Protein AF-A0A6I1JDZ9-F1 (afdb_monomer_lite)

pLDDT: mean 74.77, std 21.97, range [22.52, 98.0]

Radius of gyration: 24.99 Å; chains: 1; bounding box: 55×87×58 Å

Secondary structure (DSSP, 8-state):
---EEEEE--GGGHHHHHHHHHHH-TTS---HHHHHHHHHH-GGGEEEEEETTEEEEEEEEEEE-TTPPPPTT----S--TT--EEEEEEEEE-GGGTTSSHHHHHHHHHHHHHHHTT---EEE----SS-TTS--S-B----SS-----PPP--------------S-PPPP---HHHHHHHHHHHHTS-TTT-HHHHHHHT-HHHHHHHHHHHHHHHHHHHHTT-HHHHHHHHHHHHHHHHHHHHHTT--HHHHHHHHHHHHHHHHHHHHHT----------

Structure (mmCIF, N/CA/C/O backbone):
data_AF-A0A6I1JDZ9-F1
#
_entry.id   AF-A0A6I1JDZ9-F1
#
loop_
_atom_site.group_PDB
_atom_site.id
_atom_site.type_symbol
_atom_site.label_atom_id
_atom_site.label_alt_id
_atom_site.label_comp_id
_atom_site.label_asym_id
_atom_site.label_entity_id
_atom_site.label_seq_id
_atom_site.pdbx_PDB_ins_code
_atom_site.Cartn_x
_atom_site.Cartn_y
_atom_site.Cartn_z
_atom_site.occupancy
_atom_site.B_iso_or_equiv
_atom_site.auth_seq_id
_atom_site.auth_comp_id
_atom_site.auth_asym_id
_atom_site.auth_atom_id
_atom_site.pdbx_PDB_model_num
ATOM 1 N N . MET A 1 1 ? 19.596 -19.592 -14.874 1.00 51.72 1 MET A N 1
ATOM 2 C CA . MET A 1 1 ? 18.757 -18.744 -14.003 1.00 51.72 1 MET A CA 1
ATOM 3 C C . MET A 1 1 ? 18.587 -17.420 -14.720 1.00 51.72 1 MET A C 1
ATOM 5 O O . MET A 1 1 ? 19.592 -16.767 -14.971 1.00 51.72 1 MET A O 1
ATOM 9 N N . THR A 1 2 ? 17.376 -17.081 -15.154 1.00 60.53 2 THR A N 1
ATOM 10 C CA . THR A 1 2 ? 17.091 -15.774 -15.760 1.00 60.53 2 THR A CA 1
ATOM 11 C C . THR A 1 2 ? 17.192 -14.709 -14.671 1.00 60.53 2 THR A C 1
ATOM 13 O O . THR A 1 2 ? 16.424 -14.706 -13.712 1.00 60.53 2 THR A O 1
ATOM 16 N N . SER A 1 3 ? 18.214 -13.859 -14.767 1.00 78.56 3 SER A N 1
ATOM 17 C CA . SER A 1 3 ? 18.428 -12.757 -13.828 1.00 78.56 3 SER A CA 1
ATOM 18 C C . SER A 1 3 ? 17.416 -11.643 -14.095 1.00 78.56 3 SER A C 1
ATOM 20 O O . SER A 1 3 ? 17.082 -11.382 -15.252 1.00 78.56 3 SER A O 1
ATOM 22 N N . SER A 1 4 ? 16.934 -10.999 -13.031 1.00 86.69 4 SER A N 1
ATOM 23 C CA . SER A 1 4 ? 16.071 -9.818 -13.129 1.00 86.69 4 SER A CA 1
ATOM 24 C C . SER A 1 4 ? 16.852 -8.593 -12.675 1.00 86.69 4 SER A C 1
ATOM 26 O O . SER A 1 4 ? 17.440 -8.618 -11.595 1.00 86.69 4 SER A O 1
ATOM 28 N N . ALA A 1 5 ? 16.872 -7.530 -13.477 1.00 92.81 5 ALA A N 1
ATOM 29 C CA . ALA A 1 5 ? 17.651 -6.335 -13.164 1.00 92.81 5 ALA A CA 1
ATOM 30 C C . ALA A 1 5 ? 16.921 -5.047 -13.550 1.00 92.81 5 ALA A C 1
ATOM 32 O O . ALA A 1 5 ? 16.304 -4.948 -14.611 1.00 92.81 5 ALA A O 1
ATOM 33 N N . TRP A 1 6 ? 17.032 -4.038 -12.686 1.00 95.88 6 TRP A N 1
ATOM 34 C CA . TRP A 1 6 ? 16.463 -2.714 -12.913 1.00 95.88 6 TRP A CA 1
ATOM 35 C C . TRP A 1 6 ? 17.436 -1.804 -13.656 1.00 95.88 6 TRP A C 1
ATOM 37 O O . TRP A 1 6 ? 18.531 -1.511 -13.169 1.00 95.88 6 TRP A O 1
ATOM 47 N N . ARG A 1 7 ? 16.995 -1.234 -14.775 1.00 96.44 7 ARG A N 1
ATOM 48 C CA . ARG A 1 7 ? 17.748 -0.209 -15.517 1.00 96.44 7 ARG A CA 1
ATOM 49 C C . ARG A 1 7 ? 16.917 1.048 -15.736 1.00 96.44 7 ARG A C 1
ATOM 51 O O . ARG A 1 7 ? 15.699 1.022 -15.581 1.00 96.44 7 ARG A O 1
ATOM 58 N N . ALA A 1 8 ? 17.585 2.139 -16.099 1.00 96.88 8 ALA A N 1
ATOM 59 C CA . ALA A 1 8 ? 16.908 3.369 -16.489 1.00 96.88 8 ALA A CA 1
ATOM 60 C C . ALA A 1 8 ? 15.926 3.102 -17.643 1.00 96.88 8 ALA A C 1
ATOM 62 O O . ALA A 1 8 ? 16.229 2.333 -18.567 1.00 96.88 8 ALA A O 1
ATOM 63 N N . MET A 1 9 ? 14.749 3.719 -17.553 1.00 97.38 9 MET A N 1
ATOM 64 C CA . MET A 1 9 ? 13.739 3.685 -18.606 1.00 97.38 9 MET A CA 1
ATOM 65 C C . MET A 1 9 ? 14.166 4.598 -19.760 1.00 97.38 9 MET A C 1
ATOM 67 O O . MET A 1 9 ? 14.602 5.727 -19.543 1.00 97.38 9 MET A O 1
ATOM 71 N N . THR A 1 10 ? 14.011 4.125 -20.992 1.00 96.12 10 THR A N 1
ATOM 72 C CA . THR A 1 10 ? 14.300 4.886 -22.214 1.00 96.12 10 THR A CA 1
ATOM 73 C C . THR A 1 10 ? 13.023 5.143 -23.012 1.00 96.12 10 THR A C 1
ATOM 75 O O . THR A 1 10 ? 11.978 4.547 -22.754 1.00 96.12 10 THR A O 1
ATOM 78 N N . ALA A 1 11 ? 13.093 6.014 -24.022 1.00 94.00 11 ALA A N 1
ATOM 79 C CA . ALA A 1 11 ? 11.963 6.251 -24.922 1.00 94.00 11 ALA A CA 1
ATOM 80 C C . ALA A 1 11 ? 11.526 4.996 -25.695 1.00 94.00 11 ALA A C 1
ATOM 82 O O . ALA A 1 11 ? 10.338 4.828 -25.954 1.00 94.00 11 ALA A O 1
ATOM 83 N N . ALA A 1 12 ? 12.460 4.090 -26.000 1.00 94.94 12 ALA A N 1
ATOM 84 C CA . ALA A 1 12 ? 12.157 2.834 -26.682 1.00 94.94 12 ALA A CA 1
ATOM 85 C C . ALA A 1 12 ? 11.332 1.863 -25.815 1.00 94.94 12 ALA A C 1
ATOM 87 O O . ALA A 1 12 ? 10.654 0.988 -26.348 1.00 94.94 12 ALA A O 1
ATOM 88 N N . ASP A 1 13 ? 11.358 2.030 -24.489 1.00 95.81 13 ASP A N 1
ATOM 89 C CA . ASP A 1 13 ? 10.654 1.147 -23.559 1.00 95.81 13 ASP A CA 1
ATOM 90 C C . ASP A 1 13 ? 9.171 1.503 -23.400 1.00 95.81 13 ASP A C 1
ATOM 92 O O . ASP A 1 13 ? 8.397 0.662 -22.948 1.00 95.81 13 ASP A O 1
ATOM 96 N N . LEU A 1 14 ? 8.753 2.720 -23.777 1.00 94.06 14 LEU A N 1
ATOM 97 C CA . LEU A 1 14 ? 7.411 3.240 -23.486 1.00 94.06 14 LEU A CA 1
ATOM 98 C C . LEU A 1 14 ? 6.294 2.330 -23.999 1.00 94.06 14 LEU A C 1
ATOM 100 O O . LEU A 1 14 ? 5.391 1.983 -23.250 1.00 94.06 14 LEU A O 1
ATOM 104 N N . ALA A 1 15 ? 6.405 1.849 -25.239 1.00 93.00 15 ALA A N 1
ATOM 105 C CA . ALA A 1 15 ? 5.400 0.954 -25.804 1.00 93.00 15 ALA A CA 1
ATOM 106 C C . ALA A 1 15 ? 5.271 -0.357 -25.004 1.00 93.00 15 ALA A C 1
ATOM 108 O O . ALA A 1 15 ? 4.196 -0.951 -24.946 1.00 93.00 15 ALA A O 1
ATOM 109 N N . ALA A 1 16 ? 6.363 -0.845 -24.409 1.00 93.81 16 ALA A N 1
ATOM 110 C CA . ALA A 1 16 ? 6.344 -2.027 -23.552 1.00 93.81 16 ALA A CA 1
ATOM 111 C C . ALA A 1 16 ? 5.808 -1.712 -22.148 1.00 93.81 16 ALA A C 1
ATOM 113 O O . ALA A 1 16 ? 5.045 -2.513 -21.611 1.00 93.81 16 ALA A O 1
ATOM 114 N N . VAL A 1 17 ? 6.140 -0.543 -21.594 1.00 94.75 17 VAL A N 1
ATOM 115 C CA . VAL A 1 17 ? 5.584 -0.029 -20.332 1.00 94.75 17 VAL A CA 1
ATOM 116 C C . VAL A 1 17 ? 4.061 0.043 -20.411 1.00 94.75 17 VAL A C 1
ATOM 118 O O . VAL A 1 17 ? 3.398 -0.583 -19.589 1.00 94.75 17 VAL A O 1
ATOM 121 N N . SER A 1 18 ? 3.503 0.662 -21.453 1.00 92.56 18 SER A N 1
ATOM 122 C CA . SER A 1 18 ? 2.049 0.768 -21.634 1.00 92.56 18 SER A CA 1
ATOM 123 C C . SER A 1 18 ? 1.369 -0.598 -21.760 1.00 92.56 18 SER A C 1
ATOM 125 O O . SER A 1 18 ? 0.282 -0.812 -21.226 1.00 92.56 18 SER A O 1
ATOM 127 N N . ARG A 1 19 ? 2.024 -1.578 -22.402 1.00 92.50 19 ARG A N 1
ATOM 128 C CA . ARG A 1 19 ? 1.513 -2.961 -22.448 1.00 92.50 19 ARG A CA 1
ATOM 129 C C . ARG A 1 19 ? 1.500 -3.620 -21.070 1.00 92.50 19 ARG A C 1
ATOM 131 O O . ARG A 1 19 ? 0.534 -4.303 -20.743 1.00 92.50 19 ARG A O 1
ATOM 138 N N . ILE A 1 20 ? 2.548 -3.432 -20.267 1.00 91.06 20 ILE A N 1
ATOM 139 C CA . ILE A 1 20 ? 2.595 -3.946 -18.890 1.00 91.06 20 ILE A CA 1
ATOM 140 C C . ILE A 1 20 ? 1.519 -3.258 -18.042 1.00 91.06 20 ILE A C 1
ATOM 142 O O . ILE A 1 20 ? 0.790 -3.946 -17.327 1.00 91.06 20 ILE A O 1
ATOM 146 N N . ALA A 1 21 ? 1.370 -1.937 -18.172 1.00 86.69 21 ALA A N 1
ATOM 147 C CA . ALA A 1 21 ? 0.362 -1.142 -17.477 1.00 86.69 21 ALA A CA 1
ATOM 148 C C . ALA A 1 21 ? -1.050 -1.660 -17.773 1.00 86.69 21 ALA A C 1
ATOM 150 O O . ALA A 1 21 ? -1.806 -1.948 -16.853 1.00 86.69 21 ALA A O 1
ATOM 151 N N . ALA A 1 22 ? -1.377 -1.905 -19.045 1.00 85.75 22 ALA A N 1
ATOM 152 C CA . ALA A 1 22 ? -2.679 -2.438 -19.447 1.00 85.75 22 ALA A CA 1
ATOM 153 C C . ALA A 1 22 ? -2.981 -3.832 -18.858 1.00 85.75 22 ALA A C 1
ATOM 155 O O . ALA A 1 22 ? -4.141 -4.167 -18.615 1.00 85.75 22 ALA A O 1
ATOM 156 N N . VAL A 1 23 ? -1.952 -4.651 -18.613 1.00 82.69 23 VAL A N 1
ATOM 157 C CA . VAL A 1 23 ? -2.103 -5.974 -17.985 1.00 82.69 23 VAL A CA 1
ATOM 158 C C . VAL A 1 23 ? -2.274 -5.860 -16.469 1.00 82.69 23 VAL A C 1
ATOM 160 O O . VAL A 1 23 ? -3.110 -6.555 -15.887 1.00 82.69 23 VAL A O 1
ATOM 163 N N . VAL A 1 24 ? -1.470 -5.020 -15.815 1.00 76.50 24 VAL A N 1
ATOM 164 C CA . VAL A 1 24 ? -1.413 -4.933 -14.346 1.00 76.50 24 VAL A CA 1
ATOM 165 C C . VAL A 1 24 ? -2.496 -3.998 -13.789 1.00 76.50 24 VAL A C 1
ATOM 167 O O . VAL A 1 24 ? -3.130 -4.323 -12.780 1.00 76.50 24 VAL A O 1
ATOM 170 N N . HIS A 1 25 ? -2.774 -2.896 -14.483 1.00 75.06 25 HIS A N 1
ATOM 171 C CA . HIS A 1 25 ? -3.684 -1.811 -14.103 1.00 75.06 25 HIS A CA 1
ATOM 172 C C . HIS A 1 25 ? -4.789 -1.566 -15.157 1.00 75.06 25 HIS A C 1
ATOM 174 O O . HIS A 1 25 ? -4.958 -0.443 -15.625 1.00 75.06 25 HIS A O 1
ATOM 180 N N . PRO A 1 26 ? -5.604 -2.578 -15.522 1.00 74.00 26 PRO A N 1
ATOM 181 C CA . PRO A 1 26 ? -6.608 -2.434 -16.585 1.00 74.00 26 PRO A CA 1
ATOM 182 C C . PRO A 1 26 ? -7.694 -1.385 -16.287 1.00 74.00 26 PRO A C 1
ATOM 184 O O . PRO A 1 26 ? -8.297 -0.851 -17.211 1.00 74.00 26 PRO A O 1
ATOM 187 N N . ASP A 1 27 ? -7.939 -1.086 -15.008 1.00 70.12 27 ASP A N 1
ATOM 188 C CA . ASP A 1 27 ? -8.958 -0.127 -14.561 1.00 70.12 27 ASP A CA 1
ATOM 189 C C . ASP A 1 27 ? -8.413 1.318 -14.436 1.00 70.12 27 ASP A C 1
ATOM 191 O O . ASP A 1 27 ? -9.173 2.244 -14.152 1.00 70.12 27 ASP A O 1
ATOM 195 N N . PHE A 1 28 ? -7.105 1.524 -14.645 1.00 75.00 28 PHE A N 1
ATOM 196 C CA . PHE A 1 28 ? -6.418 2.814 -14.490 1.00 75.00 28 PHE A CA 1
ATOM 197 C C . PHE A 1 28 ? -5.512 3.093 -15.701 1.00 75.00 28 PHE A C 1
ATOM 199 O O . PHE A 1 28 ? -4.289 3.061 -15.573 1.00 75.00 28 PHE A O 1
ATOM 206 N N . PRO A 1 29 ? -6.089 3.314 -16.895 1.00 76.56 29 PRO A N 1
ATOM 207 C CA . PRO A 1 29 ? -5.300 3.532 -18.099 1.00 76.56 29 PRO A CA 1
ATOM 208 C C . PRO A 1 29 ? -4.558 4.871 -18.040 1.00 76.56 29 PRO A C 1
ATOM 210 O O . PRO A 1 29 ? -5.136 5.888 -17.656 1.00 76.56 29 PRO A O 1
ATOM 213 N N . GLU A 1 30 ? -3.305 4.866 -18.486 1.00 82.00 30 GLU A N 1
ATOM 214 C CA . GLU A 1 30 ? -2.516 6.065 -18.760 1.00 82.00 30 GLU A CA 1
ATOM 215 C C . GLU A 1 30 ? -2.017 6.038 -20.203 1.00 82.00 30 GLU A C 1
ATOM 217 O O . GLU A 1 30 ? -1.651 4.983 -20.728 1.00 82.00 30 GLU A O 1
ATOM 222 N N . ASP A 1 31 ? -2.013 7.203 -20.841 1.00 86.81 31 ASP A N 1
ATOM 223 C CA . ASP A 1 31 ? -1.573 7.367 -22.218 1.00 86.81 31 ASP A CA 1
ATOM 224 C C . ASP A 1 31 ? -0.040 7.340 -22.309 1.00 86.81 31 ASP A C 1
ATOM 226 O O . ASP A 1 31 ? 0.675 7.794 -21.415 1.00 86.81 31 ASP A O 1
ATOM 230 N N . ASP A 1 32 ? 0.496 6.905 -23.450 1.00 89.00 32 ASP A N 1
ATOM 231 C CA . ASP A 1 32 ? 1.946 6.881 -23.700 1.00 89.00 32 ASP A CA 1
ATOM 232 C C . ASP A 1 32 ? 2.614 8.250 -23.460 1.00 89.00 32 ASP A C 1
ATOM 234 O O . ASP A 1 32 ? 3.760 8.327 -23.010 1.00 89.00 32 ASP A O 1
ATOM 238 N N . ALA A 1 33 ? 1.884 9.340 -23.728 1.00 91.06 33 ALA A N 1
ATOM 239 C CA . ALA A 1 33 ? 2.335 10.710 -23.498 1.00 91.06 33 ALA A CA 1
ATOM 240 C C . ALA A 1 33 ? 2.568 11.017 -22.009 1.00 91.06 33 ALA A C 1
ATOM 242 O O . ALA A 1 33 ? 3.494 11.755 -21.674 1.00 91.06 33 ALA A O 1
ATOM 243 N N . VAL A 1 34 ? 1.771 10.420 -21.119 1.00 92.00 34 VAL A N 1
ATOM 244 C CA . VAL A 1 34 ? 1.928 10.540 -19.668 1.00 92.00 34 VAL A CA 1
ATOM 245 C C . VAL A 1 34 ? 3.235 9.877 -19.243 1.00 92.00 34 VAL A C 1
ATOM 247 O O . VAL A 1 34 ? 4.101 10.546 -18.679 1.00 92.00 34 VAL A O 1
ATOM 250 N N . PHE A 1 35 ? 3.454 8.611 -19.608 1.00 92.75 35 PHE A N 1
ATOM 251 C CA . PHE A 1 35 ? 4.710 7.915 -19.306 1.00 92.75 35 PHE A CA 1
ATOM 252 C C . PHE A 1 35 ? 5.941 8.637 -19.879 1.00 92.75 35 PHE A C 1
ATOM 254 O O . PHE A 1 35 ? 6.979 8.727 -19.214 1.00 92.75 35 PHE A O 1
ATOM 261 N N . ALA A 1 36 ? 5.828 9.183 -21.094 1.00 94.56 36 ALA A N 1
ATOM 262 C CA . ALA A 1 36 ? 6.889 9.961 -21.726 1.00 94.56 36 ALA A CA 1
ATOM 263 C C . ALA A 1 36 ? 7.250 11.214 -20.917 1.00 94.56 36 ALA A C 1
ATOM 265 O O . ALA A 1 36 ? 8.426 11.424 -20.613 1.00 94.56 36 ALA A O 1
ATOM 266 N N . GLU A 1 37 ? 6.246 11.999 -20.524 1.00 95.88 37 GLU A N 1
ATOM 267 C CA . GLU A 1 37 ? 6.445 13.227 -19.759 1.00 95.88 37 GLU A CA 1
ATOM 268 C C . GLU A 1 37 ? 7.034 12.936 -18.373 1.00 95.88 37 GLU A C 1
ATOM 270 O O . GLU A 1 37 ? 7.974 13.607 -17.954 1.00 95.88 37 GLU A O 1
ATOM 275 N N . ARG A 1 38 ? 6.558 11.905 -17.660 1.00 94.62 38 ARG A N 1
ATOM 276 C CA . ARG A 1 38 ? 7.107 11.582 -16.328 1.00 94.62 38 ARG A CA 1
ATOM 277 C C . ARG A 1 38 ? 8.576 11.190 -16.401 1.00 94.62 38 ARG A C 1
ATOM 279 O O . ARG A 1 38 ? 9.357 11.601 -15.543 1.00 94.62 38 ARG A O 1
ATOM 286 N N . ARG A 1 39 ? 8.964 10.446 -17.441 1.00 96.12 39 ARG A N 1
ATOM 287 C CA . ARG A 1 39 ? 10.371 10.124 -17.701 1.00 96.12 39 ARG A CA 1
ATOM 288 C C . ARG A 1 39 ? 11.192 11.385 -17.959 1.00 96.12 39 ARG A C 1
ATOM 290 O O . ARG A 1 39 ? 12.330 11.447 -17.514 1.00 96.12 39 ARG A O 1
ATOM 297 N N . GLU A 1 40 ? 10.652 12.366 -18.674 1.00 96.12 40 GLU A N 1
ATOM 298 C CA . GLU A 1 40 ? 11.347 13.632 -18.949 1.00 96.12 40 GLU A CA 1
ATOM 299 C C . GLU A 1 40 ? 11.469 14.512 -17.703 1.00 96.12 40 GLU A C 1
ATOM 301 O O . GLU A 1 40 ? 12.544 15.049 -17.439 1.00 96.12 40 GLU A O 1
ATOM 306 N N . LEU A 1 41 ? 10.407 14.599 -16.899 1.00 95.38 41 LEU A N 1
ATOM 307 C CA . LEU A 1 41 ? 10.382 15.367 -15.655 1.00 95.38 41 LEU A CA 1
ATOM 308 C C . LEU A 1 41 ? 11.261 14.747 -14.561 1.00 95.38 41 LEU A C 1
ATOM 310 O O . LEU A 1 41 ? 11.890 15.473 -13.791 1.00 95.38 41 LEU A O 1
ATOM 314 N N . CYS A 1 42 ? 11.320 13.415 -14.468 1.00 95.19 42 CYS A N 1
ATOM 315 C CA . CYS A 1 42 ? 12.132 12.722 -13.470 1.00 95.19 42 CYS A CA 1
ATOM 316 C C . CYS A 1 42 ? 12.798 11.446 -14.028 1.00 95.19 42 CYS A C 1
ATOM 318 O O . CYS A 1 42 ? 12.402 10.328 -13.679 1.00 95.19 42 CYS A O 1
ATOM 320 N N . PRO A 1 43 ? 13.870 11.572 -14.840 1.00 94.31 43 PRO A N 1
ATOM 321 C CA . PRO A 1 43 ? 14.536 10.418 -15.454 1.00 94.31 43 PRO A CA 1
ATOM 322 C C . PRO A 1 43 ? 15.062 9.407 -14.430 1.00 94.31 43 PRO A C 1
ATOM 324 O O . PRO A 1 43 ? 14.947 8.199 -14.617 1.00 94.31 43 PRO A O 1
ATOM 327 N N . ASN A 1 44 ? 15.593 9.899 -13.307 1.00 92.00 44 ASN A N 1
ATOM 328 C CA . ASN A 1 44 ? 16.137 9.057 -12.239 1.00 92.00 44 ASN A CA 1
ATOM 329 C C . ASN A 1 44 ? 15.050 8.329 -11.431 1.00 92.00 44 ASN A C 1
ATOM 331 O O . ASN A 1 44 ? 15.357 7.351 -10.754 1.00 92.00 44 ASN A O 1
ATOM 335 N N . GLY A 1 45 ? 13.794 8.780 -11.511 1.00 93.31 45 GLY A N 1
ATOM 336 C CA . GLY A 1 45 ? 12.641 8.131 -10.889 1.00 93.31 45 GLY A CA 1
ATOM 337 C C . GLY A 1 45 ? 11.948 7.097 -11.782 1.00 93.31 45 GLY A C 1
ATOM 338 O O . GLY A 1 45 ? 11.044 6.409 -11.312 1.00 93.31 45 GLY A O 1
ATOM 339 N N . CYS A 1 46 ? 12.361 6.956 -13.048 1.00 97.25 46 CYS A N 1
ATOM 340 C CA . CYS A 1 46 ? 11.703 6.086 -14.025 1.00 97.25 46 CYS A CA 1
ATOM 341 C C . CYS A 1 46 ? 12.609 4.925 -14.453 1.00 97.25 46 CYS A C 1
ATOM 343 O O . CYS A 1 46 ? 13.676 5.119 -15.048 1.00 97.25 46 CYS A O 1
ATOM 345 N N . ARG A 1 47 ? 12.189 3.687 -14.173 1.00 98.00 47 ARG A N 1
ATOM 346 C CA . ARG A 1 47 ? 12.994 2.481 -14.443 1.00 98.00 47 ARG A CA 1
ATOM 347 C C . ARG A 1 47 ? 12.154 1.339 -14.984 1.00 98.00 47 ARG A C 1
ATOM 349 O O . ARG A 1 47 ? 10.955 1.267 -14.740 1.00 98.00 47 ARG A O 1
ATOM 356 N N . VAL A 1 48 ? 12.810 0.421 -15.684 1.00 97.81 48 VAL A N 1
ATOM 357 C CA . VAL A 1 48 ? 12.208 -0.826 -16.171 1.00 97.81 48 VAL A CA 1
ATOM 358 C C . VAL A 1 48 ? 12.952 -2.033 -15.617 1.00 97.81 48 VAL A C 1
ATOM 360 O O . VAL A 1 48 ? 14.174 -1.998 -15.430 1.00 97.81 48 VAL A O 1
ATOM 363 N N . LEU A 1 49 ? 12.199 -3.092 -15.343 1.00 97.06 49 LEU A N 1
ATOM 364 C CA . LEU A 1 49 ? 12.707 -4.380 -14.905 1.00 97.06 49 LEU A CA 1
ATOM 365 C C . LEU A 1 49 ? 12.884 -5.272 -16.127 1.00 97.06 49 LEU A C 1
ATOM 367 O O . LEU A 1 49 ? 11.906 -5.644 -16.773 1.00 97.06 49 LEU A O 1
ATOM 371 N N . VAL A 1 50 ? 14.125 -5.638 -16.416 1.00 95.50 50 VAL A N 1
ATOM 372 C CA . VAL A 1 50 ? 14.457 -6.623 -17.448 1.00 95.50 50 VAL A CA 1
ATOM 373 C C . VAL A 1 50 ? 14.449 -8.009 -16.812 1.00 95.50 50 VAL A C 1
ATOM 375 O O . VAL A 1 50 ? 15.028 -8.183 -15.738 1.00 95.50 50 VAL A O 1
ATOM 378 N N . HIS A 1 51 ? 13.812 -8.982 -17.461 1.00 89.56 51 HIS A N 1
ATOM 379 C CA . HIS A 1 51 ? 13.831 -10.395 -17.086 1.00 89.56 51 HIS A CA 1
ATOM 380 C C . HIS A 1 51 ? 14.093 -11.246 -18.333 1.00 89.56 51 HIS A C 1
ATOM 382 O O . HIS A 1 51 ? 13.216 -11.405 -19.181 1.00 89.56 51 HIS A O 1
ATOM 388 N N . GLY A 1 52 ? 15.300 -11.805 -18.447 1.00 87.06 52 GLY A N 1
ATOM 389 C CA . GLY A 1 52 ? 15.736 -12.407 -19.711 1.00 87.06 52 GLY A CA 1
ATOM 390 C C . GLY A 1 52 ? 15.872 -11.336 -20.798 1.00 87.06 52 GLY A C 1
ATOM 391 O O . GLY A 1 52 ? 16.534 -10.328 -20.560 1.00 87.06 52 GLY A O 1
ATOM 392 N N . ASP A 1 53 ? 15.228 -11.547 -21.946 1.00 84.75 53 ASP A N 1
ATOM 393 C CA . ASP A 1 53 ? 15.239 -10.606 -23.078 1.00 84.75 53 ASP A CA 1
ATOM 394 C C . ASP A 1 53 ? 14.038 -9.637 -23.078 1.00 84.75 53 ASP A C 1
ATOM 396 O O . ASP A 1 53 ? 13.999 -8.695 -23.869 1.00 84.75 53 ASP A O 1
ATOM 400 N N . ASP A 1 54 ? 13.080 -9.831 -22.164 1.00 90.81 54 ASP A N 1
ATOM 401 C CA . ASP A 1 54 ? 11.832 -9.069 -22.093 1.00 90.81 54 ASP A CA 1
ATOM 402 C C . ASP A 1 54 ? 11.771 -8.140 -20.871 1.00 90.81 54 ASP A C 1
ATOM 404 O O . ASP A 1 54 ? 12.515 -8.270 -19.893 1.00 90.81 54 ASP A O 1
ATOM 408 N N . LEU A 1 55 ? 10.828 -7.193 -20.905 1.00 95.19 55 LEU A N 1
ATOM 409 C CA . LEU A 1 55 ? 10.478 -6.391 -19.736 1.00 95.19 55 LEU A CA 1
ATOM 410 C C . LEU A 1 55 ? 9.434 -7.113 -18.882 1.00 95.19 55 LEU A C 1
ATOM 412 O O . LEU A 1 55 ? 8.382 -7.525 -19.366 1.00 95.19 55 LEU A O 1
ATOM 416 N N . ALA A 1 56 ? 9.711 -7.204 -17.585 1.00 93.56 56 ALA A N 1
ATOM 417 C CA . ALA A 1 56 ? 8.836 -7.820 -16.594 1.00 93.56 56 ALA A CA 1
ATOM 418 C C . ALA A 1 56 ? 8.201 -6.816 -15.629 1.00 93.56 56 ALA A C 1
ATOM 420 O O . ALA A 1 56 ? 7.452 -7.211 -14.738 1.00 93.56 56 ALA A O 1
ATOM 421 N N . GLY A 1 57 ? 8.490 -5.527 -15.773 1.00 94.12 57 GLY A N 1
ATOM 422 C CA . GLY A 1 57 ? 7.917 -4.498 -14.920 1.00 94.12 57 GLY A CA 1
ATOM 423 C C . GLY A 1 57 ? 8.494 -3.118 -15.174 1.00 94.12 57 GLY A C 1
ATOM 424 O O . GLY A 1 57 ? 9.451 -2.958 -15.935 1.00 94.12 57 GLY A O 1
ATOM 425 N N . TYR A 1 58 ? 7.920 -2.123 -14.516 1.00 96.25 58 TYR A N 1
ATOM 426 C CA . TYR A 1 58 ? 8.401 -0.751 -14.542 1.00 96.25 58 TYR A CA 1
ATOM 427 C C . TYR A 1 58 ? 8.042 -0.025 -13.250 1.00 96.25 58 TYR A C 1
ATOM 429 O O . TYR A 1 58 ? 7.194 -0.470 -12.477 1.00 96.25 58 TYR A O 1
ATOM 437 N N . VAL A 1 59 ? 8.696 1.111 -13.040 1.00 95.12 59 VAL A N 1
ATOM 438 C CA . VAL A 1 59 ? 8.316 2.093 -12.034 1.00 95.12 59 VAL A CA 1
ATOM 439 C C . VAL A 1 59 ? 8.403 3.490 -12.629 1.00 95.12 59 VAL A C 1
ATOM 441 O O . VAL A 1 59 ? 9.318 3.789 -13.404 1.00 95.12 59 VAL A O 1
ATOM 444 N N . VAL A 1 60 ? 7.454 4.332 -12.248 1.00 94.94 60 VAL A N 1
ATOM 445 C CA . VAL A 1 60 ? 7.413 5.762 -12.533 1.00 94.94 60 VAL A CA 1
ATOM 446 C C . VAL A 1 60 ? 7.294 6.473 -11.198 1.00 94.94 60 VAL A C 1
ATOM 448 O O . VAL A 1 60 ? 6.361 6.241 -10.433 1.00 94.94 60 VAL A O 1
ATOM 451 N N . SER A 1 61 ? 8.268 7.315 -10.882 1.00 94.06 61 SER A N 1
ATOM 452 C CA . SER A 1 61 ? 8.286 8.103 -9.652 1.00 94.06 61 SER A CA 1
ATOM 453 C C . SER A 1 61 ? 8.765 9.516 -9.939 1.00 94.06 61 SER A C 1
ATOM 455 O O . SER A 1 61 ? 9.577 9.732 -10.838 1.00 94.06 61 SER A O 1
ATOM 457 N N . HIS A 1 62 ? 8.268 10.475 -9.169 1.00 94.69 62 HIS A N 1
ATOM 458 C CA . HIS A 1 62 ? 8.645 11.877 -9.289 1.00 94.69 62 HIS A CA 1
ATOM 459 C C . HIS A 1 62 ? 8.396 12.636 -7.975 1.00 94.69 62 HIS A C 1
ATOM 461 O O . HIS A 1 62 ? 7.576 12.214 -7.160 1.00 94.69 62 HIS A O 1
ATOM 467 N N . PRO A 1 63 ? 9.063 13.777 -7.747 1.00 94.75 63 PRO A N 1
ATOM 468 C CA . PRO A 1 63 ? 8.703 14.705 -6.680 1.00 94.75 63 PRO A CA 1
ATOM 469 C C . PRO A 1 63 ? 7.231 15.129 -6.738 1.00 94.75 63 PRO A C 1
ATOM 471 O O . PRO A 1 63 ? 6.695 15.402 -7.815 1.00 94.75 63 PRO A O 1
ATOM 474 N N . TRP A 1 64 ? 6.575 15.194 -5.582 1.00 92.75 64 TRP A N 1
ATOM 475 C CA . TRP A 1 64 ? 5.199 15.664 -5.444 1.00 92.75 64 TRP A CA 1
ATOM 476 C C . TRP A 1 64 ? 4.922 16.226 -4.041 1.00 92.75 64 TRP A C 1
ATOM 478 O O . TRP A 1 64 ? 5.790 16.229 -3.167 1.00 92.75 64 TRP A O 1
ATOM 488 N N . MET A 1 65 ? 3.699 16.714 -3.830 1.00 85.62 65 MET A N 1
ATOM 489 C CA . MET A 1 65 ? 3.224 17.217 -2.539 1.00 85.62 65 MET A CA 1
ATOM 490 C C . MET A 1 65 ? 2.551 16.098 -1.735 1.00 85.62 65 MET A C 1
ATOM 492 O O . MET A 1 65 ? 1.653 15.413 -2.238 1.00 85.62 65 MET A O 1
ATOM 496 N N . ALA A 1 66 ? 2.949 15.929 -0.475 1.00 75.06 66 ALA A N 1
ATOM 497 C CA . ALA A 1 66 ? 2.358 14.965 0.443 1.00 75.06 66 ALA A CA 1
ATOM 498 C C . ALA A 1 66 ? 0.837 15.140 0.556 1.00 75.06 66 ALA A C 1
ATOM 500 O O . ALA A 1 66 ? 0.324 16.245 0.711 1.00 75.06 66 ALA A O 1
ATOM 501 N N . GLY A 1 67 ? 0.099 14.028 0.538 1.00 66.56 67 GLY A N 1
ATOM 502 C CA . GLY A 1 67 ? -1.358 14.055 0.695 1.00 66.56 67 GLY A CA 1
ATOM 503 C C . GLY A 1 67 ? -2.129 14.554 -0.534 1.00 66.56 67 GLY A C 1
ATOM 504 O O . GLY A 1 67 ? -3.360 14.530 -0.520 1.00 66.56 67 GLY A O 1
ATOM 505 N N . CYS A 1 68 ? -1.443 14.938 -1.612 1.00 71.56 68 CYS A N 1
ATOM 506 C CA . CYS A 1 68 ? -2.051 15.239 -2.901 1.00 71.56 68 CYS A CA 1
ATOM 507 C C . CYS A 1 68 ? -1.820 14.070 -3.865 1.00 71.56 68 CYS A C 1
ATOM 509 O O . CYS A 1 68 ? -0.704 13.583 -3.999 1.00 71.56 68 CYS A O 1
ATOM 511 N N . CYS A 1 69 ? -2.865 13.634 -4.568 1.00 69.56 69 CYS A N 1
ATOM 512 C CA . CYS A 1 69 ? -2.713 12.674 -5.660 1.00 69.56 69 CYS A CA 1
ATOM 513 C C . CYS A 1 69 ? -2.518 13.447 -6.970 1.00 69.56 69 CYS A C 1
ATOM 515 O O . CYS A 1 69 ? -3.317 14.356 -7.229 1.00 69.56 69 CYS A O 1
ATOM 517 N N . PRO A 1 70 ? -1.511 13.115 -7.796 1.00 75.31 70 PRO A N 1
ATOM 518 C CA . PRO A 1 70 ? -1.480 13.579 -9.175 1.00 75.31 70 PRO A CA 1
ATOM 519 C C . PRO A 1 70 ? -2.780 13.185 -9.901 1.00 75.31 70 PRO A C 1
ATOM 521 O O . PRO A 1 70 ? -3.366 12.141 -9.588 1.00 75.31 70 PRO A O 1
ATOM 524 N N . PRO A 1 71 ? -3.270 14.006 -10.843 1.00 75.62 71 PRO A N 1
ATOM 525 C CA . PRO A 1 71 ? -4.412 13.632 -11.668 1.00 75.62 71 PRO A CA 1
ATOM 526 C C . PRO A 1 71 ? -4.080 12.393 -12.515 1.00 75.62 71 PRO A C 1
ATOM 528 O O . PRO A 1 71 ? -3.033 12.338 -13.160 1.00 75.62 71 PRO A O 1
ATOM 531 N N . LEU A 1 72 ? -4.986 11.408 -12.511 1.00 75.75 72 LEU A N 1
ATOM 532 C CA . LEU A 1 72 ? -4.862 10.203 -13.335 1.00 75.75 72 LEU A CA 1
ATOM 533 C C . LEU A 1 72 ? -4.928 10.579 -14.818 1.00 75.75 72 LEU A C 1
ATOM 535 O O . LEU A 1 72 ? -5.802 11.353 -15.213 1.00 75.75 72 LEU A O 1
ATOM 539 N N . ASN A 1 73 ? -4.032 10.001 -15.616 1.00 82.06 73 ASN A N 1
ATOM 540 C CA . ASN A 1 73 ? -3.950 10.204 -17.061 1.00 82.06 73 ASN A CA 1
ATOM 541 C C . ASN A 1 73 ? -3.974 11.681 -17.513 1.00 82.06 73 ASN A C 1
ATOM 543 O O . ASN A 1 73 ? -4.709 12.066 -18.421 1.00 82.06 73 ASN A O 1
ATOM 547 N N . ALA A 1 74 ? -3.199 12.540 -16.852 1.00 86.25 74 ALA A N 1
ATOM 548 C CA . ALA A 1 74 ? -3.087 13.949 -17.227 1.00 86.25 74 ALA A CA 1
ATOM 549 C C . ALA A 1 74 ? -1.635 14.412 -17.188 1.00 86.25 74 ALA A C 1
ATOM 551 O O . ALA A 1 74 ? -0.888 14.028 -16.296 1.00 86.25 74 ALA A O 1
ATOM 552 N N . LEU A 1 75 ? -1.225 15.250 -18.135 1.00 89.94 75 LEU A N 1
ATOM 553 C CA . LEU A 1 75 ? 0.114 15.842 -18.149 1.00 89.94 75 LEU A CA 1
ATOM 554 C C . LEU A 1 75 ? 0.321 16.766 -16.935 1.00 89.94 75 LEU A C 1
ATOM 556 O O . LEU A 1 75 ? -0.577 17.531 -16.581 1.00 89.94 75 LEU A O 1
ATOM 560 N N . LEU A 1 76 ? 1.484 16.672 -16.285 1.00 90.44 76 LEU A N 1
ATOM 561 C CA . LEU A 1 76 ? 1.851 17.514 -15.139 1.00 90.44 76 LEU A CA 1
ATOM 562 C C . LEU A 1 76 ? 2.369 18.885 -15.591 1.00 90.44 76 LEU A C 1
ATOM 564 O O . LEU A 1 76 ? 2.218 19.867 -14.866 1.00 90.44 76 LEU A O 1
ATOM 568 N N . GLY A 1 77 ? 2.993 18.958 -16.770 1.00 92.38 77 GLY A N 1
ATOM 569 C CA . GLY A 1 77 ? 3.664 20.136 -17.319 1.00 92.38 77 GLY A CA 1
ATOM 570 C C . GLY A 1 77 ? 4.991 20.460 -16.626 1.00 92.38 77 GLY A C 1
ATOM 571 O O . GLY A 1 77 ? 6.010 20.636 -17.289 1.00 92.38 77 GLY A O 1
ATOM 572 N N . ALA A 1 78 ? 4.994 20.520 -15.296 1.00 92.81 78 ALA A N 1
ATOM 573 C CA . ALA A 1 78 ? 6.180 20.726 -14.474 1.00 92.81 78 ALA A CA 1
ATOM 574 C C . ALA A 1 78 ? 6.026 20.037 -13.112 1.00 92.81 78 ALA A C 1
ATOM 576 O O . ALA A 1 78 ? 4.916 19.770 -12.647 1.00 92.81 78 ALA A O 1
ATOM 577 N N . LEU A 1 79 ? 7.153 19.767 -12.454 1.00 93.00 79 LEU A N 1
ATOM 578 C CA . LEU A 1 79 ? 7.146 19.309 -11.068 1.00 93.00 79 LEU A CA 1
ATOM 579 C C . LEU A 1 79 ? 6.916 20.502 -10.124 1.00 93.00 79 LEU A C 1
ATOM 581 O O . LEU A 1 79 ? 7.438 21.582 -10.398 1.00 93.00 79 LEU A O 1
ATOM 585 N N . PRO A 1 80 ? 6.166 20.340 -9.019 1.00 90.62 80 PRO A N 1
ATOM 586 C CA . PRO A 1 80 ? 5.939 21.429 -8.076 1.00 90.62 80 PRO A CA 1
ATOM 587 C C . PRO A 1 80 ? 7.233 21.844 -7.367 1.00 90.62 80 PRO A C 1
ATOM 589 O O . PRO A 1 80 ? 7.909 20.999 -6.783 1.00 90.62 80 PRO A O 1
ATOM 592 N N . ASP A 1 81 ? 7.513 23.147 -7.304 1.00 89.75 81 ASP A N 1
ATOM 593 C CA . ASP A 1 81 ? 8.644 23.688 -6.527 1.00 89.75 81 ASP A CA 1
ATOM 594 C C . ASP A 1 81 ? 8.505 23.416 -5.019 1.00 89.75 81 ASP A C 1
ATOM 596 O O . ASP A 1 81 ? 9.486 23.369 -4.281 1.00 89.75 81 ASP A O 1
ATOM 600 N N . THR A 1 82 ? 7.269 23.223 -4.549 1.00 90.38 82 THR A N 1
ATOM 601 C CA . THR A 1 82 ? 6.927 22.914 -3.155 1.00 90.38 82 THR A CA 1
ATOM 602 C C . THR A 1 82 ? 6.845 21.413 -2.875 1.00 90.38 82 THR A C 1
ATOM 604 O O . THR A 1 82 ? 6.236 21.013 -1.883 1.00 90.38 82 THR A O 1
ATOM 607 N N . ALA A 1 83 ? 7.375 20.564 -3.760 1.00 90.75 83 ALA A N 1
ATOM 608 C CA . ALA A 1 83 ? 7.396 19.127 -3.530 1.00 90.75 83 ALA A CA 1
ATOM 609 C C . ALA A 1 83 ? 8.174 18.797 -2.245 1.00 90.75 83 ALA A C 1
ATOM 611 O O . ALA A 1 83 ? 9.306 19.235 -2.055 1.00 90.75 83 ALA A O 1
ATOM 612 N N . ASP A 1 84 ? 7.572 17.993 -1.373 1.00 88.12 84 ASP A N 1
ATOM 613 C CA . ASP A 1 84 ? 8.143 17.563 -0.088 1.00 88.12 84 ASP A CA 1
ATOM 614 C C . ASP A 1 84 ? 8.280 16.032 0.007 1.00 88.12 84 ASP A C 1
ATOM 616 O O . ASP A 1 84 ? 8.793 15.490 0.989 1.00 88.12 84 ASP A O 1
ATOM 620 N N . THR A 1 85 ? 7.825 15.325 -1.030 1.00 83.81 85 THR A N 1
ATOM 621 C CA . THR A 1 85 ? 7.716 13.871 -1.071 1.00 83.81 85 THR A CA 1
ATOM 622 C C . THR A 1 85 ? 8.218 13.347 -2.404 1.00 83.81 85 THR A C 1
ATOM 624 O O . THR A 1 85 ? 7.822 13.839 -3.458 1.00 83.81 85 THR A O 1
ATOM 627 N N . PHE A 1 86 ? 9.031 12.294 -2.379 1.00 88.38 86 PHE A N 1
ATOM 628 C CA . PHE A 1 86 ? 9.326 11.528 -3.582 1.00 88.38 86 PHE A CA 1
ATOM 629 C C . PHE A 1 86 ? 8.200 10.509 -3.794 1.00 88.38 86 PHE A C 1
ATOM 631 O O . PHE A 1 86 ? 8.012 9.589 -3.000 1.00 88.38 86 PHE A O 1
ATOM 638 N N . TYR A 1 87 ? 7.370 10.727 -4.804 1.00 88.31 87 TYR A N 1
ATOM 639 C CA . TYR A 1 87 ? 6.120 10.003 -4.985 1.00 88.31 87 TYR A CA 1
ATOM 640 C C . TYR A 1 87 ? 6.274 8.885 -6.018 1.00 88.31 87 TYR A C 1
ATOM 642 O O . TYR A 1 87 ? 6.735 9.122 -7.133 1.00 88.31 87 TYR A O 1
ATOM 650 N N . ILE A 1 88 ? 5.882 7.667 -5.647 1.00 88.69 88 ILE A N 1
ATOM 651 C CA . ILE A 1 88 ? 5.758 6.528 -6.554 1.00 88.69 88 ILE A CA 1
ATOM 652 C C . ILE A 1 88 ? 4.394 6.653 -7.220 1.00 88.69 88 ILE A C 1
ATOM 654 O O . ILE A 1 88 ? 3.367 6.352 -6.611 1.00 88.69 88 ILE A O 1
ATOM 658 N N . HIS A 1 89 ? 4.414 7.153 -8.453 1.00 87.69 89 HIS A N 1
ATOM 659 C CA . HIS A 1 89 ? 3.220 7.360 -9.265 1.00 87.69 89 HIS A CA 1
ATOM 660 C C . HIS A 1 89 ? 2.654 6.031 -9.737 1.00 87.69 89 HIS A C 1
ATOM 662 O O . HIS A 1 89 ? 1.463 5.779 -9.583 1.00 87.69 89 HIS A O 1
ATOM 668 N N . ASP A 1 90 ? 3.527 5.161 -10.239 1.00 86.88 90 ASP A N 1
ATOM 669 C CA . ASP A 1 90 ? 3.129 3.845 -10.710 1.00 86.88 90 ASP A CA 1
ATOM 670 C C . ASP A 1 90 ? 4.255 2.819 -10.521 1.00 86.88 90 ASP A C 1
ATOM 672 O O . ASP A 1 90 ? 5.434 3.130 -10.708 1.00 86.88 90 ASP A O 1
ATOM 676 N N . LEU A 1 91 ? 3.899 1.595 -10.134 1.00 89.31 91 LEU A N 1
ATOM 677 C CA . LEU A 1 91 ? 4.813 0.467 -9.954 1.00 89.31 91 LEU A CA 1
ATOM 678 C C . LEU A 1 91 ? 4.093 -0.819 -10.355 1.00 89.31 91 LEU A C 1
ATOM 680 O O . LEU A 1 91 ? 3.284 -1.360 -9.597 1.00 89.31 91 LEU A O 1
ATOM 684 N N . ALA A 1 92 ? 4.466 -1.355 -11.512 1.00 89.12 92 ALA A N 1
ATOM 685 C CA . ALA A 1 92 ? 3.844 -2.539 -12.080 1.00 89.12 92 ALA A CA 1
ATOM 686 C C . ALA A 1 92 ? 4.872 -3.651 -12.287 1.00 89.12 92 ALA A C 1
ATOM 688 O O . ALA A 1 92 ? 5.928 -3.449 -12.888 1.00 89.12 92 ALA A O 1
ATOM 689 N N . LEU A 1 93 ? 4.537 -4.858 -11.831 1.00 87.31 93 LEU A N 1
ATOM 690 C CA . LEU A 1 93 ? 5.336 -6.065 -12.025 1.00 87.31 93 LEU A CA 1
ATOM 691 C C . LEU A 1 93 ? 4.460 -7.170 -12.619 1.00 87.31 93 LEU A C 1
ATOM 693 O O . LEU A 1 93 ? 3.412 -7.515 -12.067 1.00 87.31 93 LEU A O 1
ATOM 697 N N . LEU A 1 94 ? 4.907 -7.763 -13.724 1.00 85.50 94 LEU A N 1
ATOM 698 C CA . LEU A 1 94 ? 4.278 -8.943 -14.304 1.00 85.50 94 LEU A CA 1
ATOM 699 C C . LEU A 1 94 ? 4.449 -10.162 -13.377 1.00 85.50 94 LEU A C 1
ATOM 701 O O . LEU A 1 94 ? 5.411 -10.232 -12.606 1.00 85.50 94 LEU A O 1
ATOM 705 N N . PRO A 1 95 ? 3.570 -11.182 -13.471 1.00 82.44 95 PRO A N 1
ATOM 706 C CA . PRO A 1 95 ? 3.651 -12.379 -12.631 1.00 82.44 95 PRO A CA 1
ATOM 707 C C . PRO A 1 95 ? 5.006 -13.099 -12.665 1.00 82.44 95 PRO A C 1
ATOM 709 O O . PRO A 1 95 ? 5.400 -13.678 -11.656 1.00 82.44 95 PRO A O 1
ATOM 712 N N . VAL A 1 96 ? 5.734 -13.022 -13.784 1.00 82.69 96 VAL A N 1
ATOM 713 C CA . VAL A 1 96 ? 7.074 -13.617 -13.945 1.00 82.69 96 VAL A CA 1
ATOM 714 C C . VAL A 1 96 ? 8.122 -13.013 -12.998 1.00 82.69 96 VAL A C 1
ATOM 716 O O . VAL A 1 96 ? 9.101 -13.671 -12.665 1.00 82.69 96 VAL A O 1
ATOM 719 N N . ALA A 1 97 ? 7.903 -11.788 -12.507 1.00 77.44 97 ALA A N 1
ATOM 720 C CA . ALA A 1 97 ? 8.789 -11.122 -11.556 1.00 77.44 97 ALA A CA 1
ATOM 721 C C . ALA A 1 97 ? 8.465 -11.447 -10.082 1.00 77.44 97 ALA A C 1
ATOM 723 O O . ALA A 1 97 ? 9.158 -10.964 -9.181 1.00 77.44 97 ALA A O 1
ATOM 724 N N . ARG A 1 98 ? 7.426 -12.243 -9.787 1.00 74.50 98 ARG A N 1
ATOM 725 C CA . ARG A 1 98 ? 7.048 -12.577 -8.400 1.00 74.50 98 ARG A CA 1
ATOM 726 C C . ARG A 1 98 ? 8.120 -13.427 -7.720 1.00 74.50 98 ARG A C 1
ATOM 728 O O . ARG A 1 98 ? 8.711 -14.302 -8.338 1.00 74.50 98 ARG A O 1
ATOM 735 N N . GLY A 1 99 ? 8.368 -13.162 -6.436 1.00 71.88 99 GLY A N 1
ATOM 736 C CA . GLY A 1 99 ? 9.375 -13.890 -5.652 1.00 71.88 99 GLY A CA 1
ATOM 737 C C . GLY A 1 99 ? 10.830 -13.617 -6.057 1.00 71.88 99 GLY A C 1
ATOM 738 O O . GLY A 1 99 ? 11.732 -14.226 -5.498 1.00 71.88 99 GLY A O 1
ATOM 739 N N . SER A 1 100 ? 11.080 -12.697 -6.995 1.00 79.38 100 SER A N 1
ATOM 740 C CA . SER A 1 100 ? 12.438 -12.351 -7.449 1.00 79.38 100 SER A CA 1
ATOM 741 C C . SER A 1 100 ? 13.161 -11.337 -6.553 1.00 79.38 100 SER A C 1
ATOM 743 O O . SER A 1 100 ? 14.330 -11.043 -6.781 1.00 79.38 100 SER A O 1
ATOM 745 N N . GLY A 1 101 ? 12.459 -10.737 -5.586 1.00 80.50 101 GLY A N 1
ATOM 746 C CA . GLY A 1 101 ? 12.955 -9.596 -4.807 1.00 80.50 101 GLY A CA 1
ATOM 747 C C . GLY A 1 101 ? 12.924 -8.254 -5.557 1.00 80.50 101 GLY A C 1
ATOM 748 O O . GLY A 1 101 ? 13.288 -7.231 -4.981 1.00 80.50 101 GLY A O 1
ATOM 749 N N . ALA A 1 102 ? 12.447 -8.212 -6.810 1.00 84.12 102 ALA A N 1
ATOM 750 C CA . ALA A 1 102 ? 12.476 -7.003 -7.638 1.00 84.12 102 ALA A CA 1
ATOM 751 C C . ALA A 1 102 ? 11.737 -5.801 -7.024 1.00 84.12 102 ALA A C 1
ATOM 753 O O . ALA A 1 102 ? 12.203 -4.674 -7.178 1.00 84.12 102 ALA A O 1
ATOM 754 N N . ALA A 1 103 ? 10.623 -6.032 -6.319 1.00 77.69 103 ALA A N 1
ATOM 755 C CA . ALA A 1 103 ? 9.863 -4.976 -5.645 1.00 77.69 103 ALA A CA 1
ATOM 756 C C . ALA A 1 103 ? 10.669 -4.312 -4.514 1.00 77.69 103 ALA A C 1
ATOM 758 O O . ALA A 1 103 ? 10.741 -3.090 -4.440 1.00 77.69 103 ALA A O 1
ATOM 759 N N . SER A 1 104 ? 11.324 -5.112 -3.670 1.00 77.94 104 SER A N 1
ATOM 760 C CA . SER A 1 104 ? 12.173 -4.595 -2.590 1.00 77.94 104 SER A CA 1
ATOM 761 C C . SER A 1 104 ? 13.366 -3.821 -3.164 1.00 77.94 104 SER A C 1
ATOM 763 O O . SER A 1 104 ? 13.596 -2.664 -2.812 1.00 77.94 104 SER A O 1
ATOM 765 N N . ALA A 1 105 ? 14.026 -4.389 -4.180 1.00 82.94 105 ALA A N 1
ATOM 766 C CA . ALA A 1 105 ? 15.168 -3.761 -4.839 1.00 82.94 105 ALA A CA 1
ATOM 767 C C . ALA A 1 105 ? 14.845 -2.385 -5.451 1.00 82.94 105 ALA A C 1
ATOM 769 O O . ALA A 1 105 ? 15.661 -1.465 -5.360 1.00 82.94 105 ALA A O 1
ATOM 770 N N . ILE A 1 106 ? 13.670 -2.216 -6.072 1.00 89.94 106 ILE A N 1
ATOM 771 C CA . ILE A 1 106 ? 13.300 -0.917 -6.648 1.00 89.94 106 ILE A CA 1
ATOM 772 C C . ILE A 1 106 ? 12.914 0.100 -5.584 1.00 89.94 106 ILE A C 1
ATOM 774 O O . ILE A 1 106 ? 13.278 1.265 -5.710 1.00 89.94 106 ILE A O 1
ATOM 778 N N . VAL A 1 107 ? 12.249 -0.323 -4.508 1.00 84.38 107 VAL A N 1
ATOM 779 C CA . VAL A 1 107 ? 11.925 0.571 -3.389 1.00 84.38 107 VAL A CA 1
ATOM 780 C C . VAL A 1 107 ? 13.202 1.093 -2.729 1.00 84.38 107 VAL A C 1
ATOM 782 O O . VAL A 1 107 ? 13.299 2.290 -2.458 1.00 84.38 107 VAL A O 1
ATOM 785 N N . ASP A 1 108 ? 14.210 0.245 -2.532 1.00 83.12 108 ASP A N 1
ATOM 786 C CA . ASP A 1 108 ? 15.501 0.676 -1.986 1.00 83.12 108 ASP A CA 1
ATOM 787 C C . ASP A 1 108 ? 16.253 1.618 -2.929 1.00 83.12 108 ASP A C 1
ATOM 789 O O . ASP A 1 108 ? 16.841 2.606 -2.478 1.00 83.12 108 ASP A O 1
ATOM 793 N N . HIS A 1 109 ? 16.171 1.382 -4.240 1.00 88.88 109 HIS A N 1
ATOM 794 C CA . HIS A 1 109 ? 16.692 2.329 -5.219 1.00 88.88 109 HIS A CA 1
ATOM 795 C C . HIS A 1 109 ? 16.002 3.695 -5.108 1.00 88.88 109 HIS A C 1
ATOM 797 O O . HIS A 1 109 ? 16.683 4.711 -5.006 1.00 88.88 109 HIS A O 1
ATOM 803 N N . LEU A 1 110 ? 14.668 3.732 -5.051 1.00 87.69 110 LEU A N 1
ATOM 804 C CA . LEU A 1 110 ? 13.909 4.982 -4.942 1.00 87.69 110 LEU A CA 1
ATOM 805 C C . LEU A 1 110 ? 14.162 5.704 -3.615 1.00 87.69 110 LEU A C 1
ATOM 807 O O . LEU A 1 110 ? 14.179 6.930 -3.591 1.00 87.69 110 LEU A O 1
ATOM 811 N N . ARG A 1 111 ? 14.421 4.977 -2.519 1.00 85.19 111 ARG A N 1
ATOM 812 C CA . ARG A 1 111 ? 14.880 5.569 -1.249 1.00 85.19 111 ARG A CA 1
ATOM 813 C C . ARG A 1 111 ? 16.215 6.283 -1.406 1.00 85.19 111 ARG A C 1
ATOM 815 O O . ARG A 1 111 ? 16.375 7.378 -0.869 1.00 85.19 111 ARG A O 1
ATOM 822 N N . ALA A 1 112 ? 17.164 5.663 -2.104 1.00 87.69 112 ALA A N 1
ATOM 823 C CA . ALA A 1 112 ? 18.454 6.281 -2.385 1.00 87.69 112 ALA A CA 1
ATOM 824 C C . ALA A 1 112 ? 18.276 7.516 -3.280 1.00 87.69 112 ALA A C 1
ATOM 826 O O . ALA A 1 112 ? 18.727 8.593 -2.910 1.00 87.69 112 ALA A O 1
ATOM 827 N N . THR A 1 113 ? 17.512 7.399 -4.372 1.00 90.50 113 THR A N 1
ATOM 828 C CA . THR A 1 113 ? 17.202 8.522 -5.272 1.00 90.50 113 THR A CA 1
ATOM 829 C C . T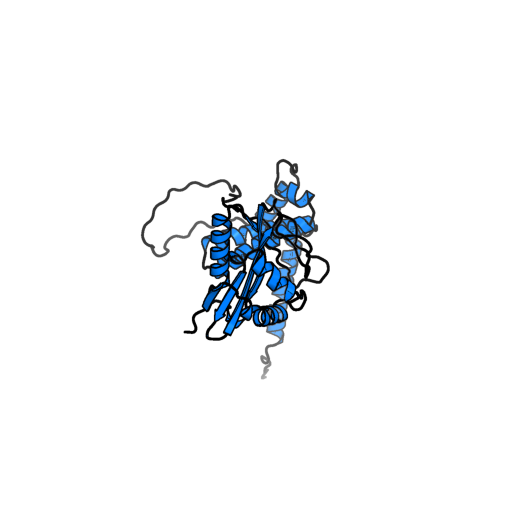HR A 1 113 ? 16.528 9.683 -4.544 1.00 90.50 113 THR A C 1
ATOM 831 O O . THR A 1 113 ? 16.921 10.832 -4.728 1.00 90.50 113 THR A O 1
ATOM 834 N N . ALA A 1 114 ? 15.541 9.397 -3.691 1.00 89.44 114 ALA A N 1
ATOM 835 C CA . ALA A 1 114 ? 14.857 10.402 -2.886 1.00 89.44 114 ALA A CA 1
ATOM 836 C C . ALA A 1 114 ? 15.842 11.131 -1.965 1.00 89.44 114 ALA A C 1
ATOM 838 O O . ALA A 1 114 ? 15.853 12.359 -1.931 1.00 89.44 114 ALA A O 1
ATOM 839 N N . ARG A 1 115 ? 16.713 10.383 -1.275 1.00 90.75 115 ARG A N 1
ATOM 840 C CA . ARG A 1 115 ? 17.732 10.944 -0.381 1.00 90.75 115 ARG A CA 1
ATOM 841 C C . ARG A 1 115 ? 18.731 11.824 -1.130 1.00 90.75 115 ARG A C 1
ATOM 843 O O . ARG A 1 115 ? 19.018 12.921 -0.661 1.00 90.75 115 ARG A O 1
ATOM 850 N N . ASP A 1 116 ? 19.225 11.363 -2.275 1.00 92.12 116 ASP A N 1
ATOM 851 C CA . ASP A 1 116 ? 20.181 12.106 -3.103 1.00 92.12 116 ASP A CA 1
ATOM 852 C C . ASP A 1 116 ? 19.564 13.401 -3.655 1.00 92.12 116 ASP A C 1
ATOM 854 O O . ASP A 1 116 ? 20.257 14.402 -3.822 1.00 92.12 116 ASP A O 1
ATOM 858 N N . ALA A 1 117 ? 18.247 13.404 -3.877 1.00 88.50 117 ALA A N 1
ATOM 859 C CA . ALA A 1 117 ? 17.476 14.578 -4.275 1.00 88.50 117 ALA A CA 1
ATOM 860 C C . ALA A 1 117 ? 16.981 15.438 -3.089 1.00 88.50 117 ALA A C 1
ATOM 862 O O . ALA A 1 117 ? 16.265 16.412 -3.305 1.00 88.50 117 ALA A O 1
ATOM 863 N N . GLY A 1 118 ? 17.358 15.109 -1.846 1.00 90.88 118 GLY A N 1
ATOM 864 C CA . GLY A 1 118 ? 17.025 15.891 -0.648 1.00 90.88 118 GLY A CA 1
ATOM 865 C C . GLY A 1 118 ? 15.645 15.615 -0.040 1.00 90.88 118 GLY A C 1
ATOM 866 O O . GLY A 1 118 ? 15.233 16.315 0.882 1.00 90.88 118 GLY A O 1
ATOM 867 N N . PHE A 1 119 ? 14.929 14.592 -0.505 1.00 87.44 119 PHE A N 1
ATOM 868 C CA . PHE A 1 119 ? 13.646 14.186 0.062 1.00 87.44 119 PHE A CA 1
ATOM 869 C C . PHE A 1 119 ? 13.836 13.229 1.239 1.00 87.44 119 PHE A C 1
ATOM 871 O O . PHE A 1 119 ? 14.594 12.259 1.185 1.00 87.44 119 PHE A O 1
ATOM 878 N N . HIS A 1 120 ? 13.068 13.460 2.302 1.00 82.88 120 HIS A N 1
ATOM 879 C CA . HIS A 1 120 ? 13.054 12.606 3.494 1.00 82.88 120 HIS A CA 1
ATOM 880 C C . HIS A 1 120 ? 11.852 11.657 3.540 1.00 82.88 120 HIS A C 1
ATOM 882 O O . HIS A 1 120 ? 11.716 10.875 4.480 1.00 82.88 120 HIS A O 1
ATOM 888 N N . ARG A 1 121 ? 10.981 11.718 2.528 1.00 78.00 121 ARG A N 1
ATOM 889 C CA . ARG A 1 121 ? 9.727 10.971 2.464 1.00 78.00 121 ARG A CA 1
ATOM 890 C C . ARG A 1 121 ? 9.549 10.314 1.102 1.00 78.00 121 ARG A C 1
ATOM 892 O O . ARG A 1 121 ? 9.751 10.955 0.073 1.00 78.00 121 ARG A O 1
ATOM 899 N N . LEU A 1 122 ? 9.096 9.061 1.124 1.00 81.56 122 LEU A N 1
ATOM 900 C CA . LEU A 1 122 ? 8.471 8.394 -0.016 1.00 81.56 122 LEU A CA 1
ATOM 901 C C . LEU A 1 122 ? 6.957 8.347 0.192 1.00 81.56 122 LEU A C 1
ATOM 903 O O . LEU A 1 122 ? 6.500 8.098 1.310 1.00 81.56 122 LEU A O 1
ATOM 907 N N . GLY A 1 123 ? 6.190 8.563 -0.870 1.00 77.62 123 GLY A N 1
ATOM 908 C CA . GLY A 1 123 ? 4.730 8.443 -0.857 1.00 77.62 123 GLY A CA 1
ATOM 909 C C . GLY A 1 123 ? 4.238 7.603 -2.026 1.00 77.62 123 GLY A C 1
ATOM 910 O O . GLY A 1 123 ? 4.902 7.549 -3.053 1.00 77.62 123 GLY A O 1
ATOM 911 N N . LEU A 1 124 ? 3.090 6.947 -1.880 1.00 84.75 124 LEU A N 1
ATOM 912 C CA . LEU A 1 124 ? 2.419 6.250 -2.980 1.00 84.75 124 LEU A CA 1
ATOM 913 C C . LEU A 1 124 ? 0.906 6.231 -2.745 1.00 84.75 124 LEU A C 1
ATOM 915 O O . LEU A 1 124 ? 0.434 6.455 -1.634 1.00 84.75 124 LEU A O 1
ATOM 919 N N . VAL A 1 125 ? 0.110 5.954 -3.772 1.00 71.19 125 VAL A N 1
ATOM 920 C CA . VAL A 1 125 ? -1.299 5.578 -3.578 1.00 71.19 125 VAL A CA 1
ATOM 921 C C . VAL A 1 125 ? -1.464 4.149 -4.072 1.00 71.19 125 VAL A C 1
ATOM 923 O O . VAL A 1 125 ? -1.270 3.875 -5.248 1.00 71.19 125 VAL A O 1
ATOM 926 N N . ALA A 1 126 ? -1.843 3.234 -3.180 1.00 61.78 126 ALA A N 1
ATOM 927 C CA . ALA A 1 126 ? -2.221 1.883 -3.568 1.00 61.78 126 ALA A CA 1
ATOM 928 C C . ALA A 1 126 ? -3.733 1.830 -3.821 1.00 61.78 126 ALA A C 1
ATOM 930 O O . ALA A 1 126 ? -4.537 2.078 -2.919 1.00 61.78 126 ALA A O 1
ATOM 931 N N . VAL A 1 127 ? -4.124 1.487 -5.045 1.00 51.78 127 VAL A N 1
ATOM 932 C CA . VAL A 1 127 ? -5.520 1.226 -5.411 1.00 51.78 127 VAL A CA 1
ATOM 933 C C . VAL A 1 127 ? -5.794 -0.277 -5.318 1.00 51.78 127 VAL A C 1
ATOM 935 O O . VAL A 1 127 ? -5.197 -1.083 -6.025 1.00 51.78 127 VAL A O 1
ATOM 938 N N . SER A 1 128 ? -6.679 -0.681 -4.403 1.00 39.75 128 SER A N 1
ATOM 939 C CA . SER A 1 128 ? -7.120 -2.077 -4.271 1.00 39.75 128 SER A CA 1
ATOM 940 C C . SER A 1 128 ? -8.393 -2.314 -5.087 1.00 39.75 128 SER A C 1
ATOM 942 O O . SER A 1 128 ? -9.272 -1.453 -5.117 1.00 39.75 128 SER A O 1
ATOM 944 N N . ARG A 1 129 ? -8.543 -3.506 -5.689 1.00 32.41 129 ARG A N 1
ATOM 945 C CA . ARG A 1 129 ? -9.745 -3.969 -6.427 1.00 32.41 129 ARG A CA 1
ATOM 946 C C . ARG A 1 129 ? -10.995 -4.160 -5.539 1.00 32.41 129 ARG A C 1
ATOM 948 O O . ARG A 1 129 ? -11.896 -4.921 -5.881 1.00 32.41 129 ARG A O 1
ATOM 955 N N . LEU A 1 130 ? -11.087 -3.482 -4.400 1.00 28.95 130 LEU A N 1
ATOM 956 C CA . LEU A 1 130 ? -12.317 -3.382 -3.622 1.00 28.95 130 LEU A CA 1
ATOM 957 C C . LEU A 1 130 ? -13.122 -2.186 -4.144 1.00 28.95 130 LEU A C 1
ATOM 959 O O . LEU A 1 130 ? -13.010 -1.083 -3.628 1.00 28.95 130 LEU A O 1
ATOM 963 N N . SER A 1 131 ? -13.918 -2.437 -5.191 1.00 26.45 131 SER A N 1
ATOM 964 C CA . SER A 1 131 ? -15.044 -1.620 -5.689 1.00 26.45 131 SER A CA 1
ATOM 965 C C . SER A 1 131 ? -14.828 -0.095 -5.801 1.00 26.45 131 SER A C 1
ATOM 967 O O . SER A 1 131 ? -14.831 0.619 -4.803 1.00 26.45 131 SER A O 1
ATOM 969 N N . HIS A 1 132 ? -14.765 0.364 -7.057 1.00 31.05 132 HIS A N 1
ATOM 970 C CA . HIS A 1 132 ? -14.839 1.694 -7.705 1.00 31.05 132 HIS A CA 1
ATOM 971 C C . HIS A 1 132 ? -15.324 2.984 -6.976 1.00 31.05 132 HIS A C 1
ATOM 973 O O . HIS A 1 132 ? -15.364 4.030 -7.616 1.00 31.05 132 HIS A O 1
ATOM 979 N N . ALA A 1 133 ? -15.654 2.998 -5.681 1.00 30.88 133 ALA A N 1
ATOM 980 C CA . ALA A 1 133 ? -16.198 4.175 -4.991 1.00 30.88 133 ALA A CA 1
ATOM 981 C C . ALA A 1 133 ? -15.540 4.540 -3.643 1.00 30.88 133 ALA A C 1
ATOM 983 O O . ALA A 1 133 ? -15.933 5.544 -3.054 1.00 30.88 133 ALA A O 1
ATOM 984 N N . ALA A 1 134 ? -14.549 3.790 -3.136 1.00 29.95 134 ALA A N 1
ATOM 985 C CA . ALA A 1 134 ? -14.071 3.981 -1.753 1.00 29.95 134 ALA A CA 1
ATOM 986 C C . ALA A 1 134 ? -12.572 4.282 -1.560 1.00 29.95 134 ALA A C 1
ATOM 988 O O . ALA A 1 134 ? -12.162 4.531 -0.428 1.00 29.95 134 ALA A O 1
ATOM 989 N N . VAL A 1 135 ? -11.743 4.323 -2.608 1.00 34.41 135 VAL A N 1
ATOM 990 C CA . VAL A 1 135 ? -10.294 4.563 -2.451 1.00 34.41 135 VAL A CA 1
ATOM 991 C C . VAL A 1 135 ? -9.865 5.799 -3.241 1.00 34.41 135 VAL A C 1
ATOM 993 O O . VAL A 1 135 ? -9.269 5.721 -4.306 1.00 34.41 135 VAL A O 1
ATOM 996 N N . ARG A 1 136 ? -10.203 6.977 -2.706 1.00 32.44 136 ARG A N 1
ATOM 997 C CA . ARG A 1 136 ? -9.613 8.276 -3.084 1.00 32.44 136 ARG A CA 1
ATOM 998 C C . ARG A 1 136 ? -8.889 8.884 -1.882 1.00 32.44 136 ARG A C 1
ATOM 1000 O O . ARG A 1 136 ? -9.206 9.989 -1.449 1.00 32.44 136 ARG A O 1
ATOM 1007 N N . GLN A 1 137 ? -7.980 8.130 -1.271 1.00 35.81 137 GLN A N 1
ATOM 1008 C CA . GLN A 1 137 ? -7.184 8.616 -0.143 1.00 35.81 137 GLN A CA 1
ATOM 1009 C C . GLN A 1 137 ? -5.725 8.160 -0.313 1.00 35.81 137 GLN A C 1
ATOM 1011 O O . GLN A 1 137 ? -5.494 6.973 -0.544 1.00 35.81 137 GLN A O 1
ATOM 1016 N N . PRO A 1 138 ? -4.752 9.079 -0.221 1.00 34.50 138 PRO A N 1
ATOM 1017 C CA . PRO A 1 138 ? -3.335 8.767 -0.334 1.00 34.50 138 PRO A CA 1
ATOM 1018 C C . PRO A 1 138 ? -2.828 7.929 0.836 1.00 34.50 138 PRO A C 1
ATOM 1020 O O . PRO A 1 138 ? -3.122 8.215 1.997 1.00 34.50 138 PRO A O 1
ATOM 1023 N N . PHE A 1 139 ? -2.035 6.906 0.516 1.00 37.28 139 PHE A N 1
ATOM 1024 C CA . PHE A 1 139 ? -1.277 6.134 1.492 1.00 37.28 139 PHE A CA 1
ATOM 1025 C C . PHE A 1 139 ? 0.054 6.852 1.759 1.00 37.28 139 PHE A C 1
ATOM 1027 O O . PHE A 1 139 ? 1.007 6.784 0.993 1.00 37.28 139 PHE A O 1
ATOM 1034 N N . CYS A 1 140 ? 0.136 7.569 2.870 1.00 36.16 140 CYS A N 1
ATOM 1035 C CA . CYS A 1 140 ? 1.397 7.951 3.512 1.00 36.16 140 CYS A CA 1
ATOM 1036 C C . CYS A 1 140 ? 1.177 7.651 5.005 1.00 36.16 140 CYS A C 1
ATOM 1038 O O . CYS A 1 140 ? 0.065 7.853 5.492 1.00 36.16 140 CYS A O 1
ATOM 1040 N N . HIS A 1 141 ? 2.126 7.139 5.785 1.00 38.69 141 HIS A N 1
ATOM 1041 C CA . HIS A 1 141 ? 3.398 7.771 6.133 1.00 38.69 141 HIS A CA 1
ATOM 1042 C C . HIS A 1 141 ? 4.457 6.699 6.451 1.00 38.69 141 HIS A C 1
ATOM 1044 O O . HIS A 1 141 ? 4.157 5.735 7.144 1.00 38.69 141 HIS A O 1
ATOM 1050 N N . ARG A 1 142 ? 5.713 6.931 6.056 1.00 31.77 142 ARG A N 1
ATOM 1051 C CA . ARG A 1 142 ? 6.881 6.381 6.756 1.00 31.77 142 ARG A CA 1
ATOM 1052 C C . ARG A 1 142 ? 7.808 7.555 7.054 1.00 31.77 142 ARG A C 1
ATOM 1054 O O . ARG A 1 142 ? 8.333 8.165 6.125 1.00 31.77 142 ARG A O 1
ATOM 1061 N N . ASP A 1 143 ? 7.959 7.896 8.329 1.00 28.53 143 ASP A N 1
ATOM 1062 C CA . ASP A 1 143 ? 9.074 8.724 8.780 1.00 28.53 143 ASP A CA 1
ATOM 1063 C C . ASP A 1 143 ? 10.350 7.873 8.726 1.00 28.53 143 ASP A C 1
ATOM 1065 O O . ASP A 1 143 ? 10.339 6.684 9.060 1.00 28.53 143 ASP A O 1
ATOM 1069 N N . ILE A 1 144 ? 11.477 8.468 8.329 1.00 33.06 144 ILE A N 1
ATOM 1070 C CA . ILE A 1 144 ? 12.806 7.883 8.554 1.00 33.06 144 ILE A CA 1
ATOM 1071 C C . ILE A 1 144 ? 13.161 8.108 10.035 1.00 33.06 144 ILE A C 1
ATOM 1073 O O . ILE A 1 144 ? 14.023 8.912 10.368 1.00 33.06 144 ILE A O 1
ATOM 1077 N N . ALA A 1 145 ? 12.423 7.448 10.928 1.00 24.53 145 ALA A N 1
ATOM 1078 C CA . ALA A 1 145 ? 12.707 7.213 12.346 1.00 24.53 145 ALA A CA 1
ATOM 1079 C C . ALA A 1 145 ? 11.576 6.334 12.917 1.00 24.53 145 ALA A C 1
ATOM 1081 O O . ALA A 1 145 ? 10.432 6.462 12.481 1.00 24.53 145 ALA A O 1
ATOM 1082 N N . PRO A 1 146 ? 11.849 5.435 13.877 1.00 24.19 146 PRO A N 1
ATOM 1083 C CA . PRO A 1 146 ? 10.839 4.506 14.356 1.00 24.19 146 PRO A CA 1
ATOM 1084 C C . PRO A 1 146 ? 9.797 5.265 15.182 1.00 24.19 146 PRO A C 1
ATOM 1086 O O . PRO A 1 146 ? 10.123 5.831 16.229 1.00 24.19 146 PRO A O 1
ATOM 1089 N N . ILE A 1 147 ? 8.532 5.231 14.759 1.00 24.41 147 ILE A N 1
ATOM 1090 C CA . ILE A 1 147 ? 7.422 5.491 15.675 1.00 24.41 147 ILE A CA 1
ATOM 1091 C C . ILE A 1 147 ? 7.313 4.255 16.563 1.00 24.41 147 ILE A C 1
ATOM 1093 O O . ILE A 1 147 ? 6.663 3.262 16.262 1.00 24.41 147 ILE A O 1
ATOM 1097 N N . ILE A 1 148 ? 8.045 4.325 17.668 1.00 23.77 148 ILE A N 1
ATOM 1098 C CA . ILE A 1 148 ? 7.899 3.454 18.822 1.00 23.77 148 ILE A CA 1
ATOM 1099 C C . ILE A 1 148 ? 6.504 3.717 19.390 1.00 23.77 148 ILE A C 1
ATOM 1101 O O . ILE A 1 148 ? 6.280 4.723 20.067 1.00 23.77 148 ILE A O 1
ATOM 1105 N N . CYS A 1 149 ? 5.563 2.809 19.144 1.00 22.52 149 CYS A N 1
ATOM 1106 C CA . CYS A 1 149 ? 4.377 2.719 19.980 1.00 22.52 149 CYS A CA 1
ATOM 1107 C C . CYS A 1 149 ? 4.830 2.162 21.340 1.00 22.52 149 CYS A C 1
ATOM 1109 O O . CYS A 1 149 ? 5.273 1.019 21.464 1.00 22.52 149 CYS A O 1
ATOM 1111 N N . ILE A 1 150 ? 4.814 3.023 22.359 1.00 23.67 150 ILE A N 1
ATOM 1112 C CA . ILE A 1 150 ? 5.225 2.714 23.729 1.00 23.67 150 ILE A CA 1
ATOM 1113 C C . ILE A 1 150 ? 4.225 1.714 24.332 1.00 23.67 150 ILE A C 1
ATOM 1115 O O . ILE A 1 150 ? 3.210 2.085 24.920 1.00 23.67 150 ILE A O 1
ATOM 1119 N N . MET A 1 151 ? 4.535 0.426 24.216 1.00 23.89 151 MET A N 1
ATOM 1120 C CA . MET A 1 151 ? 4.264 -0.547 25.274 1.00 23.89 151 MET A CA 1
ATOM 1121 C C . MET A 1 151 ? 5.335 -0.355 26.364 1.00 23.89 151 MET A C 1
ATOM 1123 O O . MET A 1 151 ? 6.504 -0.133 26.028 1.00 23.89 151 MET A O 1
ATOM 1127 N N . PRO A 1 152 ? 4.992 -0.393 27.666 1.00 23.73 152 PRO A N 1
ATOM 1128 C CA . PRO A 1 152 ? 5.986 -0.260 28.725 1.00 23.73 152 PRO A CA 1
ATOM 1129 C C . PRO A 1 152 ? 7.040 -1.366 28.580 1.00 23.73 152 PRO A C 1
ATOM 1131 O O . PRO A 1 152 ? 6.719 -2.553 28.578 1.00 23.73 152 PRO A O 1
ATOM 1134 N N . ARG A 1 153 ? 8.309 -0.958 28.438 1.00 24.58 153 ARG A N 1
ATOM 1135 C CA . ARG A 1 153 ? 9.469 -1.855 28.447 1.00 24.58 153 ARG A CA 1
ATOM 1136 C C . ARG A 1 153 ? 9.467 -2.666 29.743 1.00 24.58 153 ARG A C 1
ATOM 1138 O O . ARG A 1 153 ? 9.654 -2.099 30.817 1.00 24.58 153 ARG A O 1
ATOM 1145 N N . LEU A 1 154 ? 9.367 -3.986 29.634 1.00 25.48 154 LEU A N 1
ATOM 1146 C CA . LEU A 1 154 ? 9.946 -4.882 30.628 1.00 25.48 154 LEU A CA 1
ATOM 1147 C C . LEU A 1 154 ? 11.417 -5.075 30.248 1.00 25.48 154 LEU A C 1
ATOM 1149 O O . LEU A 1 154 ? 11.749 -5.727 29.261 1.00 25.48 154 LEU A O 1
ATOM 1153 N N . SER A 1 155 ? 12.290 -4.401 30.988 1.00 27.62 155 SER A N 1
ATOM 1154 C CA . SER A 1 155 ? 13.742 -4.475 30.854 1.00 27.62 155 SER A CA 1
ATOM 1155 C C . SER A 1 155 ? 14.264 -5.880 31.179 1.00 27.62 155 SER A C 1
ATOM 1157 O O . SER A 1 155 ? 13.939 -6.433 32.225 1.00 27.62 155 SER A O 1
ATOM 1159 N N . GLY A 1 156 ? 15.146 -6.410 30.330 1.00 28.31 156 GLY A N 1
ATOM 1160 C CA . GLY A 1 156 ? 16.014 -7.560 30.607 1.00 28.31 156 GLY A CA 1
ATOM 1161 C C . GLY A 1 156 ? 17.272 -7.473 29.728 1.00 28.31 156 GLY A C 1
ATOM 1162 O O . GLY A 1 156 ? 17.160 -7.005 28.593 1.00 28.31 156 GLY A O 1
ATOM 1163 N N . PRO A 1 157 ? 18.474 -7.810 30.234 1.00 31.25 157 PRO A N 1
ATOM 1164 C CA . PRO A 1 157 ? 19.729 -7.449 29.582 1.00 31.25 157 PRO A CA 1
ATOM 1165 C C . PRO A 1 157 ? 20.046 -8.335 28.372 1.00 31.25 157 PRO A C 1
ATOM 1167 O O . PRO A 1 157 ? 19.665 -9.501 28.300 1.00 31.25 157 PRO A O 1
ATOM 1170 N N . ALA A 1 158 ? 20.782 -7.747 27.429 1.00 34.25 158 ALA A N 1
ATOM 1171 C CA . ALA A 1 158 ? 21.318 -8.397 26.244 1.00 34.25 158 ALA A CA 1
ATOM 1172 C C . ALA A 1 158 ? 22.403 -9.428 26.602 1.00 34.25 158 ALA A C 1
ATOM 1174 O O . ALA A 1 158 ? 23.300 -9.146 27.394 1.00 34.25 158 ALA A O 1
ATOM 1175 N N . GLY A 1 159 ? 22.356 -10.590 25.951 1.00 31.09 159 GLY A N 1
ATOM 1176 C CA . GLY A 1 159 ? 23.422 -11.586 25.970 1.00 31.09 159 GLY A CA 1
ATOM 1177 C C . GLY A 1 159 ? 23.349 -12.459 24.721 1.00 31.09 159 GLY A C 1
ATOM 1178 O O . GLY A 1 159 ? 22.412 -13.235 24.563 1.00 31.09 159 GLY A O 1
ATOM 1179 N N . GLY A 1 160 ? 24.321 -12.299 23.821 1.00 37.75 160 GLY A N 1
ATOM 1180 C CA . GLY A 1 160 ? 24.550 -13.205 22.699 1.00 37.75 160 GLY A CA 1
ATOM 1181 C C . GLY A 1 160 ? 25.320 -14.447 23.153 1.00 37.75 160 GLY A C 1
ATOM 1182 O O . GLY A 1 160 ? 26.330 -14.336 23.843 1.00 37.75 160 GLY A O 1
ATOM 1183 N N . GLY A 1 161 ? 24.839 -15.620 22.747 1.00 31.31 161 GLY A N 1
ATOM 1184 C CA . GLY A 1 161 ? 25.463 -16.927 22.951 1.00 31.31 161 GLY A CA 1
ATOM 1185 C C . GLY A 1 161 ? 24.691 -18.009 22.177 1.00 31.31 161 GLY A C 1
ATOM 1186 O O . GLY A 1 161 ? 23.505 -17.813 21.902 1.00 31.31 161 GLY A O 1
ATOM 1187 N N . PRO A 1 162 ? 25.344 -19.108 21.754 1.00 40.03 162 PRO A N 1
ATOM 1188 C CA . PRO A 1 162 ? 24.796 -20.052 20.783 1.00 40.03 162 PRO A CA 1
ATOM 1189 C C . PRO A 1 162 ? 23.610 -20.853 21.335 1.00 40.03 162 PRO A C 1
ATOM 1191 O O . PRO A 1 162 ? 23.526 -21.150 22.523 1.00 40.03 162 PRO A O 1
ATOM 1194 N N . HIS A 1 163 ? 22.707 -21.193 20.416 1.00 37.72 163 HIS A N 1
ATOM 1195 C CA . HIS A 1 163 ? 21.414 -21.853 20.601 1.00 37.72 163 HIS A CA 1
ATOM 1196 C C . HIS A 1 163 ? 21.475 -23.099 21.518 1.00 37.72 163 HIS A C 1
ATOM 1198 O O . HIS A 1 163 ? 22.043 -24.115 21.110 1.00 37.72 163 HIS A O 1
ATOM 1204 N N . PRO A 1 164 ? 20.864 -23.081 22.722 1.00 39.62 164 PRO A N 1
ATOM 1205 C CA . PRO A 1 164 ? 20.621 -24.290 23.493 1.00 39.62 164 PRO A CA 1
ATOM 1206 C C . PRO A 1 164 ? 19.236 -24.864 23.151 1.00 39.62 164 PRO A C 1
ATOM 1208 O O . PRO A 1 164 ? 18.242 -24.145 23.058 1.00 39.62 164 PRO A O 1
ATOM 1211 N N . SER A 1 165 ? 19.174 -26.183 22.966 1.00 37.12 165 SER A N 1
ATOM 1212 C CA . SER A 1 165 ? 17.940 -26.952 22.761 1.00 37.12 165 SER A CA 1
ATOM 1213 C C . SER A 1 165 ? 16.903 -26.693 23.872 1.00 37.12 165 SER A C 1
ATOM 1215 O O . SER A 1 165 ? 17.290 -26.487 25.026 1.00 37.12 165 SER A O 1
ATOM 1217 N N . PRO A 1 166 ? 15.586 -26.749 23.590 1.00 46.22 166 PRO A N 1
ATOM 1218 C CA . PRO A 1 166 ? 14.575 -26.348 24.557 1.00 46.22 166 PRO A CA 1
ATOM 1219 C C . PRO A 1 166 ? 14.395 -27.437 25.621 1.00 46.22 166 PRO A C 1
ATOM 1221 O O . PRO A 1 166 ? 13.735 -28.452 25.403 1.00 46.22 166 PRO A O 1
ATOM 1224 N N . LYS A 1 167 ? 14.964 -27.215 26.806 1.00 43.94 167 LYS A N 1
ATOM 1225 C CA . LYS A 1 167 ? 14.508 -27.836 28.054 1.00 43.94 167 LYS A CA 1
ATOM 1226 C C . LYS A 1 167 ? 14.189 -26.724 29.043 1.00 43.94 167 LYS A C 1
ATOM 1228 O O . LYS A 1 167 ? 15.081 -26.150 29.653 1.00 43.94 167 LYS A O 1
ATOM 1233 N N . GLY A 1 168 ? 12.904 -26.419 29.166 1.00 39.50 168 GLY A N 1
ATOM 1234 C CA . GLY A 1 168 ? 12.378 -25.438 30.106 1.00 39.50 168 GLY A CA 1
ATOM 1235 C C . GLY A 1 168 ? 11.031 -24.932 29.616 1.00 39.50 168 GLY A C 1
ATOM 1236 O O . GLY A 1 168 ? 10.957 -24.272 28.585 1.00 39.50 168 GLY A O 1
ATOM 1237 N N . SER A 1 169 ? 9.962 -25.282 30.325 1.00 45.06 169 SER A N 1
ATOM 1238 C CA . SER A 1 169 ? 8.626 -24.731 30.113 1.00 45.06 169 SER A CA 1
ATOM 1239 C C . SER A 1 169 ? 8.681 -23.211 30.269 1.00 45.06 169 SER A C 1
ATOM 1241 O O . SER A 1 169 ? 8.834 -22.708 31.383 1.00 45.06 169 SER A O 1
ATOM 1243 N N . VAL A 1 170 ? 8.596 -22.483 29.156 1.00 45.16 170 VAL A N 1
ATOM 1244 C CA . VAL A 1 170 ? 8.455 -21.025 29.170 1.00 45.16 170 VAL A CA 1
ATOM 1245 C C . VAL A 1 170 ? 7.129 -20.699 29.874 1.00 45.16 170 VAL A C 1
ATOM 1247 O O . VAL A 1 170 ? 6.113 -21.298 29.514 1.00 45.16 170 VAL A O 1
ATOM 1250 N N . PRO A 1 171 ? 7.102 -19.812 30.887 1.00 48.50 171 PRO A N 1
ATOM 1251 C CA . PRO A 1 171 ? 5.859 -19.428 31.547 1.00 48.50 171 PRO A CA 1
ATOM 1252 C C . PRO A 1 171 ? 4.904 -18.816 30.516 1.00 48.50 171 PRO A C 1
ATOM 1254 O O . PRO A 1 171 ? 5.242 -17.848 29.835 1.00 48.50 171 PRO A O 1
ATOM 1257 N N . MET A 1 172 ? 3.721 -19.415 30.378 1.00 53.66 172 MET A N 1
ATOM 1258 C CA . MET A 1 172 ? 2.673 -18.938 29.482 1.00 53.66 172 MET A CA 1
ATOM 1259 C C . MET A 1 172 ? 2.189 -17.566 29.960 1.00 53.66 172 MET A C 1
ATOM 1261 O O . MET A 1 172 ? 1.656 -17.431 31.060 1.00 53.66 172 MET A O 1
ATOM 1265 N N . SER A 1 173 ? 2.365 -16.541 29.129 1.00 64.38 173 SER A N 1
ATOM 1266 C CA . SER A 1 173 ? 1.619 -15.292 29.274 1.00 64.38 173 SER A CA 1
ATOM 1267 C C . SER A 1 173 ? 0.137 -15.592 29.043 1.00 64.38 173 SER A C 1
ATOM 1269 O O . SER A 1 173 ? -0.224 -16.133 28.002 1.00 64.38 173 SER A O 1
ATOM 1271 N N . HIS A 1 174 ? -0.717 -15.248 30.006 1.00 82.50 174 HIS A N 1
ATOM 1272 C CA . HIS A 1 174 ? -2.167 -15.461 29.939 1.00 82.50 174 HIS A CA 1
ATOM 1273 C C . HIS A 1 174 ? -2.918 -14.357 29.173 1.00 82.50 174 HIS A C 1
ATOM 1275 O O . HIS A 1 174 ? -4.139 -14.288 29.254 1.00 82.50 174 HIS A O 1
ATOM 1281 N N . PHE A 1 175 ? -2.211 -13.481 28.454 1.00 87.19 175 PHE A N 1
ATOM 1282 C CA . PHE A 1 175 ? -2.834 -12.378 27.726 1.00 87.19 175 PHE A CA 1
ATOM 1283 C C . PHE A 1 175 ? -3.726 -12.891 26.586 1.00 87.19 175 PHE A C 1
ATOM 1285 O O . PHE A 1 175 ? -3.254 -13.595 25.690 1.00 87.19 175 PHE A O 1
ATOM 1292 N N . SER A 1 176 ? -5.005 -12.523 26.618 1.00 93.06 176 SER A N 1
ATOM 1293 C CA . SER A 1 176 ? -6.029 -12.973 25.675 1.00 93.06 176 SER A CA 1
ATOM 1294 C C . SER A 1 176 ? -6.548 -11.845 24.776 1.00 93.06 176 SER A C 1
ATOM 1296 O O . SER A 1 176 ? -6.337 -10.657 25.024 1.00 93.06 176 SER A O 1
ATOM 1298 N N . LEU A 1 177 ? -7.285 -12.213 23.724 1.00 93.19 177 LEU A N 1
ATOM 1299 C CA . LEU A 1 177 ? -7.946 -11.236 22.854 1.00 93.19 177 LEU A CA 1
ATOM 1300 C C . LEU A 1 177 ? -9.068 -10.476 23.586 1.00 93.19 177 LEU A C 1
ATOM 1302 O O . LEU A 1 177 ? -9.302 -9.308 23.287 1.00 93.19 177 LEU A O 1
ATOM 1306 N N . ALA A 1 178 ? -9.690 -11.101 24.591 1.00 93.38 178 ALA A N 1
ATOM 1307 C CA . ALA A 1 178 ? -10.659 -10.452 25.472 1.00 93.38 178 ALA A CA 1
ATOM 1308 C C . ALA A 1 178 ? -9.996 -9.377 26.353 1.00 93.38 178 ALA A C 1
ATOM 1310 O O . ALA A 1 178 ? -10.544 -8.288 26.519 1.00 93.38 178 ALA A O 1
ATOM 1311 N N . ASP A 1 179 ? -8.777 -9.625 26.851 1.00 91.31 179 ASP A N 1
ATOM 1312 C CA . ASP A 1 179 ? -8.010 -8.602 27.577 1.00 91.31 179 ASP A CA 1
ATOM 1313 C C . ASP A 1 179 ? -7.696 -7.406 26.670 1.00 91.31 179 ASP A C 1
ATOM 1315 O O . ASP A 1 179 ? -7.816 -6.247 27.080 1.00 91.31 179 ASP A O 1
ATOM 1319 N N . LEU A 1 180 ? -7.324 -7.678 25.415 1.00 93.12 180 LEU A N 1
ATOM 1320 C CA . LEU A 1 180 ? -7.068 -6.638 24.424 1.00 93.12 180 LEU A CA 1
ATOM 1321 C C . LEU A 1 180 ? -8.336 -5.835 24.101 1.00 93.12 180 LEU A C 1
ATOM 1323 O O . LEU A 1 180 ? -8.279 -4.602 24.074 1.00 93.12 180 LEU A O 1
ATOM 1327 N N . GLU A 1 181 ? -9.480 -6.500 23.920 1.00 94.69 181 GLU A N 1
ATOM 1328 C CA . GLU A 1 181 ? -10.773 -5.839 23.722 1.00 94.69 181 GLU A CA 1
ATOM 1329 C C . GLU A 1 181 ? -11.122 -4.948 24.918 1.00 94.69 181 GLU A C 1
ATOM 1331 O O . GLU A 1 181 ? -11.457 -3.780 24.723 1.00 94.69 181 GLU A O 1
ATOM 1336 N N . ALA A 1 182 ? -10.960 -5.427 26.154 1.00 91.38 182 ALA A N 1
ATOM 1337 C CA . ALA A 1 182 ? -11.203 -4.635 27.359 1.00 91.38 182 ALA A CA 1
ATOM 1338 C C . ALA A 1 182 ? -10.264 -3.414 27.461 1.00 91.38 182 ALA A C 1
ATOM 1340 O O . ALA A 1 182 ? -10.666 -2.322 27.885 1.00 91.38 182 ALA A O 1
ATOM 1341 N N . ILE A 1 183 ? -9.007 -3.550 27.029 1.00 90.62 183 ILE A N 1
ATOM 1342 C CA . ILE A 1 183 ? -8.067 -2.425 26.945 1.00 90.62 183 ILE A CA 1
ATOM 1343 C C . ILE A 1 183 ? -8.541 -1.402 25.910 1.00 90.62 183 ILE A C 1
ATOM 1345 O O . ILE A 1 183 ? -8.557 -0.204 26.218 1.00 90.62 183 ILE A O 1
ATOM 1349 N N . VAL A 1 184 ? -8.950 -1.847 24.718 1.00 91.38 184 VAL A N 1
ATOM 1350 C CA . VAL A 1 184 ? -9.543 -0.982 23.689 1.00 91.38 184 VAL A CA 1
ATOM 1351 C C . VAL A 1 184 ? -10.792 -0.303 24.254 1.00 91.38 184 VAL A C 1
ATOM 1353 O O . VAL A 1 184 ? -10.885 0.926 24.165 1.00 91.38 184 VAL A O 1
ATOM 1356 N N . ALA A 1 185 ? -11.682 -1.067 24.909 1.00 89.56 185 ALA A N 1
ATOM 1357 C CA . ALA A 1 185 ? -12.911 -0.654 25.597 1.00 89.56 185 ALA A CA 1
ATOM 1358 C C . ALA A 1 185 ? -12.663 0.562 26.505 1.00 89.56 185 ALA A C 1
ATOM 1360 O O . ALA A 1 185 ? -13.223 1.653 26.319 1.00 89.56 185 ALA A O 1
ATOM 1361 N N . ARG A 1 186 ? -11.714 0.395 27.422 1.00 89.38 186 ARG A N 1
ATOM 1362 C CA . ARG A 1 186 ? -11.279 1.429 28.358 1.00 89.38 186 ARG A CA 1
ATOM 1363 C C . ARG A 1 186 ? -10.669 2.635 27.645 1.00 89.38 186 ARG A C 1
ATOM 1365 O O . ARG A 1 186 ? -11.054 3.764 27.932 1.00 89.38 186 ARG A O 1
ATOM 1372 N N . ARG A 1 187 ? -9.758 2.417 26.690 1.00 89.00 187 ARG A N 1
ATOM 1373 C CA . ARG A 1 187 ? -9.037 3.503 26.006 1.00 89.00 187 ARG A CA 1
ATOM 1374 C C . ARG A 1 187 ? -9.933 4.385 25.144 1.00 89.00 187 ARG A C 1
ATOM 1376 O O . ARG A 1 187 ? -9.656 5.575 25.076 1.00 89.00 187 ARG A O 1
ATOM 1383 N N . ALA A 1 188 ? -10.992 3.882 24.510 1.00 86.31 188 ALA A N 1
ATOM 1384 C CA . ALA A 1 188 ? -11.880 4.791 23.768 1.00 86.31 188 ALA A CA 1
ATOM 1385 C C . ALA A 1 188 ? -12.752 5.679 24.653 1.00 86.31 188 ALA A C 1
ATOM 1387 O O . ALA A 1 188 ? -13.263 6.680 24.170 1.00 86.31 188 ALA A O 1
ATOM 1388 N N . SER A 1 189 ? -12.953 5.293 25.913 1.00 83.81 189 SER A N 1
ATOM 1389 C CA . SER A 1 189 ? -13.758 6.071 26.859 1.00 83.81 189 SER A CA 1
ATOM 1390 C C . SER A 1 189 ? -12.947 7.200 27.508 1.00 83.81 189 SER A C 1
ATOM 1392 O O . SER A 1 189 ? -13.504 8.024 28.223 1.00 83.81 189 SER A O 1
ATOM 1394 N N . ALA A 1 190 ? -11.630 7.229 27.277 1.00 81.75 190 ALA A N 1
ATOM 1395 C CA . ALA A 1 190 ? -10.747 8.300 27.719 1.00 81.75 190 ALA A CA 1
ATOM 1396 C C . ALA A 1 190 ? -10.831 9.518 26.774 1.00 81.75 190 ALA A C 1
ATOM 1398 O O . ALA A 1 190 ? -11.214 9.364 25.610 1.00 81.75 190 ALA A O 1
ATOM 1399 N N . PRO A 1 191 ? -10.437 10.721 27.229 1.00 74.50 191 PRO A N 1
ATOM 1400 C CA . PRO A 1 191 ? -10.369 11.900 26.372 1.00 74.50 191 PRO A CA 1
ATOM 1401 C C . PRO A 1 191 ? -9.498 11.662 25.132 1.00 74.50 191 PRO A C 1
ATOM 1403 O O . PRO A 1 191 ? -8.430 11.050 25.206 1.00 74.50 191 PRO A O 1
ATOM 1406 N N . ALA A 1 192 ? -9.918 12.195 23.981 1.00 66.50 192 ALA A N 1
ATOM 1407 C CA . ALA A 1 192 ? -9.180 12.049 22.723 1.00 66.50 192 ALA A CA 1
ATOM 1408 C C . ALA A 1 192 ? -7.761 12.648 22.774 1.00 66.50 192 ALA A C 1
ATOM 1410 O O . ALA A 1 192 ? -6.876 12.178 22.066 1.00 66.50 192 ALA A O 1
ATOM 1411 N N . SER A 1 193 ? -7.526 13.646 23.629 1.00 61.78 193 SER A N 1
ATOM 1412 C CA . SER A 1 193 ? -6.202 14.229 23.884 1.00 61.78 193 SER A CA 1
ATOM 1413 C C . SER A 1 193 ? -5.232 13.271 24.581 1.00 61.78 193 SER A C 1
ATOM 1415 O O . SER A 1 193 ? -4.023 13.449 24.481 1.00 61.78 193 SER A O 1
ATOM 1417 N N . GLU A 1 194 ? -5.748 12.262 25.282 1.00 69.06 194 GLU A N 1
ATOM 1418 C CA . GLU A 1 194 ? -4.971 11.368 26.150 1.00 69.06 194 GLU A CA 1
ATOM 1419 C C . GLU A 1 194 ? -4.919 9.930 25.624 1.00 69.06 194 GLU A C 1
ATOM 1421 O O . GLU A 1 194 ? -4.100 9.124 26.064 1.00 69.06 194 GLU A O 1
ATOM 1426 N N . SER A 1 195 ? -5.783 9.589 24.667 1.00 78.00 195 SER A N 1
ATOM 1427 C CA . SER A 1 195 ? -5.894 8.240 24.131 1.00 78.00 195 SER A CA 1
ATOM 1428 C C . SER A 1 195 ? -5.922 8.236 22.613 1.00 78.00 195 SER A C 1
ATOM 1430 O O . SER A 1 195 ? -6.883 8.664 21.973 1.00 78.00 195 SER A O 1
ATOM 1432 N N . TYR A 1 196 ? -4.887 7.632 22.032 1.00 75.44 196 TYR A N 1
ATOM 1433 C CA . TYR A 1 196 ? -4.806 7.372 20.598 1.00 75.44 196 TYR A CA 1
ATOM 1434 C C . TYR A 1 196 ? -6.019 6.589 20.065 1.00 75.44 196 TYR A C 1
ATOM 1436 O O . TYR A 1 196 ? -6.509 6.866 18.969 1.00 75.44 196 TYR A O 1
ATOM 1444 N N . THR A 1 197 ? -6.547 5.641 20.846 1.00 77.88 197 THR A N 1
ATOM 1445 C CA . THR A 1 197 ? -7.746 4.875 20.481 1.00 77.88 197 THR A CA 1
ATOM 1446 C C . THR A 1 197 ? -8.977 5.777 20.412 1.00 77.88 197 THR A C 1
ATOM 1448 O O . THR A 1 197 ? -9.723 5.703 19.439 1.00 77.88 197 THR A O 1
ATOM 1451 N N . ALA A 1 198 ? -9.167 6.660 21.398 1.00 79.06 198 ALA A N 1
ATOM 1452 C CA . ALA A 1 198 ? -10.274 7.615 21.402 1.00 79.06 198 ALA A CA 1
ATOM 1453 C C . ALA A 1 198 ? -10.154 8.617 20.243 1.00 79.06 198 ALA A C 1
ATOM 1455 O O . ALA A 1 198 ? -11.128 8.852 19.529 1.00 79.06 198 ALA A O 1
ATOM 1456 N N . ALA A 1 199 ? -8.949 9.133 19.982 1.00 77.38 199 ALA A N 1
ATOM 1457 C CA . ALA A 1 199 ? -8.685 10.008 18.841 1.00 77.38 199 ALA A CA 1
ATOM 1458 C C . ALA A 1 199 ? -8.965 9.318 17.497 1.00 77.38 199 ALA A C 1
ATOM 1460 O O . ALA A 1 199 ? -9.550 9.919 16.599 1.00 77.38 199 ALA A O 1
ATOM 1461 N N . SER A 1 200 ? -8.563 8.053 17.352 1.00 78.06 200 SER A N 1
ATOM 1462 C CA . SER A 1 200 ? -8.803 7.271 16.135 1.00 78.06 200 SER A CA 1
ATOM 1463 C C . SER A 1 200 ? -10.293 7.032 15.904 1.00 78.06 200 SER A C 1
ATOM 1465 O O . SER A 1 200 ? -10.771 7.222 14.789 1.00 78.06 200 SER A O 1
ATOM 1467 N N . LEU A 1 201 ? -11.038 6.691 16.958 1.00 87.69 201 LEU A N 1
ATOM 1468 C CA . LEU A 1 201 ? -12.489 6.500 16.885 1.00 87.69 201 LEU A CA 1
ATOM 1469 C C . LEU A 1 201 ? -13.235 7.808 16.609 1.00 87.69 201 LEU A C 1
ATOM 1471 O O . LEU A 1 201 ? -14.181 7.808 15.825 1.00 87.69 201 LEU A O 1
ATOM 1475 N N . GLY A 1 202 ? -12.764 8.930 17.160 1.00 85.38 202 GLY A N 1
ATOM 1476 C CA . GLY A 1 202 ? -13.289 10.263 16.849 1.00 85.38 202 GLY A CA 1
ATOM 1477 C C . GLY A 1 202 ? -13.142 10.652 15.372 1.00 85.38 202 GLY A C 1
ATOM 1478 O O . GLY A 1 202 ? -13.939 11.437 14.867 1.00 85.38 202 GLY A O 1
ATOM 1479 N N . LYS A 1 203 ? -12.175 10.065 14.651 1.00 80.56 203 LYS A N 1
ATOM 1480 C CA . LYS A 1 203 ? -12.002 10.227 13.193 1.00 80.56 203 LYS A CA 1
ATOM 1481 C C . LYS A 1 203 ? -12.889 9.283 12.363 1.00 80.56 203 LYS A C 1
ATOM 1483 O O . LYS A 1 203 ? -12.893 9.373 11.136 1.00 80.56 203 LYS A O 1
ATOM 1488 N N . GLY A 1 204 ? -13.647 8.396 13.009 1.00 86.25 204 GLY A N 1
ATOM 1489 C CA . GLY A 1 204 ? -14.639 7.523 12.387 1.00 86.25 204 GLY A CA 1
ATOM 1490 C C . GLY A 1 204 ? -14.097 6.202 11.831 1.00 86.25 204 GLY A C 1
ATOM 1491 O O . GLY A 1 204 ? -12.895 5.978 11.681 1.00 86.25 204 GLY A O 1
ATOM 1492 N N . ALA A 1 205 ? -15.023 5.305 11.479 1.00 85.62 205 ALA A N 1
ATOM 1493 C CA . ALA A 1 205 ? -14.706 3.928 11.096 1.00 85.62 205 ALA A CA 1
ATOM 1494 C C . ALA A 1 205 ? -13.828 3.805 9.839 1.00 85.62 205 ALA A C 1
ATOM 1496 O O . ALA A 1 205 ? -13.042 2.866 9.740 1.00 85.62 205 ALA A O 1
ATOM 1497 N N . ALA A 1 206 ? -13.926 4.745 8.892 1.00 74.00 206 ALA A N 1
ATOM 1498 C CA . ALA A 1 206 ? -13.078 4.752 7.697 1.00 74.00 206 ALA A CA 1
ATOM 1499 C C . ALA A 1 206 ? -11.597 4.986 8.046 1.00 74.00 206 ALA A C 1
ATOM 1501 O O . ALA A 1 206 ? -10.721 4.313 7.507 1.00 74.00 206 ALA A O 1
ATOM 1502 N N . TYR A 1 207 ? -11.316 5.885 8.996 1.00 78.25 207 TYR A N 1
ATOM 1503 C CA . TYR A 1 207 ? -9.960 6.114 9.496 1.00 78.25 207 TYR A CA 1
ATOM 1504 C C . TYR A 1 207 ? -9.409 4.865 10.197 1.00 78.25 207 TYR A C 1
ATOM 1506 O O . TYR A 1 207 ? -8.279 4.457 9.932 1.00 78.25 207 TYR A O 1
ATOM 1514 N N . CYS A 1 208 ? -10.214 4.228 11.054 1.00 81.69 208 CYS A N 1
ATOM 1515 C CA . CYS A 1 208 ? -9.825 2.991 11.735 1.00 81.69 208 CYS A CA 1
ATOM 1516 C C . CYS A 1 208 ? -9.527 1.858 10.742 1.00 81.69 208 CYS A C 1
ATOM 1518 O O . CYS A 1 208 ? -8.523 1.169 10.897 1.00 81.69 208 CYS A O 1
ATOM 1520 N N . ALA A 1 209 ? -10.363 1.693 9.710 1.00 78.94 209 ALA A N 1
ATOM 1521 C CA . ALA A 1 209 ? -10.176 0.666 8.684 1.00 78.94 209 ALA A CA 1
ATOM 1522 C C . ALA A 1 209 ? -8.902 0.897 7.865 1.00 78.94 209 ALA A C 1
ATOM 1524 O O . ALA A 1 209 ? -8.198 -0.059 7.549 1.00 78.94 209 ALA A O 1
ATOM 1525 N N . ARG A 1 210 ? -8.568 2.161 7.575 1.00 71.81 210 ARG A N 1
ATOM 1526 C CA . ARG A 1 210 ? -7.293 2.505 6.940 1.00 71.81 210 ARG A CA 1
ATOM 1527 C C . ARG A 1 210 ? -6.107 2.092 7.808 1.00 71.81 210 ARG A C 1
ATOM 1529 O O . ARG A 1 210 ? -5.195 1.466 7.290 1.00 71.81 210 ARG A O 1
ATOM 1536 N N . LYS A 1 211 ? -6.147 2.388 9.112 1.00 84.00 211 LYS A N 1
ATOM 1537 C CA . LYS A 1 211 ? -5.092 1.965 10.042 1.00 84.00 211 LYS A CA 1
ATOM 1538 C C . LYS A 1 211 ? -4.932 0.452 10.094 1.00 84.00 211 LYS A C 1
ATOM 1540 O O . LYS A 1 211 ? -3.829 -0.034 9.929 1.00 84.00 211 LYS A O 1
ATOM 1545 N N . PHE A 1 212 ? -6.031 -0.288 10.203 1.00 84.56 212 PHE A N 1
ATOM 1546 C CA . PHE A 1 212 ? -5.992 -1.747 10.091 1.00 84.56 212 PHE A CA 1
ATOM 1547 C C . PHE A 1 212 ? -5.350 -2.229 8.778 1.00 84.56 212 PHE A C 1
ATOM 1549 O O . PHE A 1 212 ? -4.561 -3.168 8.792 1.00 84.56 212 PHE A O 1
ATOM 1556 N N . GLY A 1 213 ? -5.665 -1.582 7.652 1.00 63.19 213 GLY A N 1
ATOM 1557 C CA . GLY A 1 213 ? -5.068 -1.908 6.358 1.00 63.19 213 GLY A CA 1
ATOM 1558 C C . GLY A 1 213 ? -3.558 -1.658 6.291 1.00 63.19 213 GLY A C 1
ATOM 1559 O O . GLY A 1 213 ? -2.864 -2.449 5.660 1.00 63.19 213 GLY A O 1
ATOM 1560 N N . GLU A 1 214 ? -3.060 -0.598 6.938 1.00 73.19 214 GLU A N 1
ATOM 1561 C CA . GLU A 1 214 ? -1.621 -0.305 7.058 1.00 73.19 214 GLU A CA 1
ATOM 1562 C C . GLU A 1 214 ? -0.905 -1.474 7.761 1.00 73.19 214 GLU A C 1
ATOM 1564 O O . GLU A 1 214 ? -0.068 -2.125 7.137 1.00 73.19 214 GLU A O 1
ATOM 1569 N N . GLU A 1 215 ? -1.335 -1.847 8.971 1.00 83.06 215 GLU A N 1
ATOM 1570 C CA . GLU A 1 215 ? -0.679 -2.919 9.746 1.00 83.06 215 GLU A CA 1
ATOM 1571 C C . GLU A 1 215 ? -0.790 -4.295 9.067 1.00 83.06 215 GLU A C 1
ATOM 1573 O O . GLU A 1 215 ? 0.130 -5.111 9.099 1.00 83.06 215 GLU A O 1
ATOM 1578 N N . ALA A 1 216 ? -1.918 -4.571 8.400 1.00 76.25 216 ALA A N 1
ATOM 1579 C CA . ALA A 1 216 ? -2.107 -5.829 7.678 1.00 76.25 216 ALA A CA 1
ATOM 1580 C C . ALA A 1 216 ? -1.108 -5.985 6.526 1.00 76.25 216 ALA A C 1
ATOM 1582 O O . ALA A 1 216 ? -0.630 -7.091 6.267 1.00 76.25 216 ALA A O 1
ATOM 1583 N N . ILE A 1 217 ? -0.780 -4.889 5.839 1.00 62.81 217 ILE A N 1
ATOM 1584 C CA . ILE A 1 217 ? 0.228 -4.893 4.779 1.00 62.81 217 ILE A CA 1
ATOM 1585 C C . ILE A 1 217 ? 1.626 -5.072 5.377 1.00 62.81 217 ILE A C 1
ATOM 1587 O O . ILE A 1 217 ? 2.405 -5.854 4.835 1.00 62.81 217 ILE A O 1
ATOM 1591 N N . GLU A 1 218 ? 1.938 -4.416 6.495 1.00 66.81 218 GLU A N 1
ATOM 1592 C CA . GLU A 1 218 ? 3.238 -4.568 7.163 1.00 66.81 218 GLU A CA 1
ATOM 1593 C C . GLU A 1 218 ? 3.461 -6.007 7.653 1.00 66.81 218 GLU A C 1
ATOM 1595 O O . GLU A 1 218 ? 4.519 -6.587 7.395 1.00 66.81 218 GLU A O 1
ATOM 1600 N N . ALA A 1 219 ? 2.430 -6.648 8.212 1.00 63.62 219 ALA A N 1
ATOM 1601 C CA . ALA A 1 219 ? 2.481 -8.062 8.585 1.00 63.62 219 ALA A CA 1
ATOM 1602 C C . ALA A 1 219 ? 2.740 -8.979 7.378 1.00 63.62 219 ALA A C 1
ATOM 1604 O O . ALA A 1 219 ? 3.532 -9.919 7.466 1.00 63.62 219 ALA A O 1
ATOM 1605 N N . ILE A 1 220 ? 2.111 -8.702 6.230 1.00 69.75 220 ILE A N 1
ATOM 1606 C CA . ILE A 1 220 ? 2.355 -9.452 4.989 1.00 69.75 220 ILE A CA 1
ATOM 1607 C C . ILE A 1 220 ? 3.803 -9.269 4.524 1.00 69.75 220 ILE A C 1
ATOM 1609 O O . ILE A 1 220 ? 4.450 -10.254 4.172 1.00 69.75 220 ILE A O 1
ATOM 1613 N N . ILE A 1 221 ? 4.323 -8.038 4.539 1.00 58.69 221 ILE A N 1
ATOM 1614 C CA . ILE A 1 221 ? 5.708 -7.751 4.142 1.00 58.69 221 ILE A CA 1
ATOM 1615 C C . ILE A 1 221 ? 6.679 -8.517 5.043 1.00 58.69 221 ILE A C 1
ATOM 1617 O O . ILE A 1 221 ? 7.507 -9.273 4.530 1.00 58.69 221 ILE A O 1
ATOM 1621 N N . ALA A 1 222 ? 6.520 -8.419 6.364 1.00 64.94 222 ALA A N 1
ATOM 1622 C CA . ALA A 1 222 ? 7.380 -9.115 7.317 1.00 64.94 222 ALA A CA 1
ATOM 1623 C C . ALA A 1 222 ? 7.342 -10.644 7.133 1.00 64.94 222 ALA A C 1
ATOM 1625 O O . ALA A 1 222 ? 8.376 -11.306 7.223 1.00 64.94 222 ALA A O 1
ATOM 1626 N N . ALA A 1 223 ? 6.176 -11.209 6.793 1.00 72.88 223 ALA A N 1
ATOM 1627 C CA . ALA A 1 223 ? 6.059 -12.625 6.447 1.00 72.88 223 ALA A CA 1
ATOM 1628 C C . ALA A 1 223 ? 6.832 -12.993 5.169 1.00 72.88 223 ALA A C 1
ATOM 1630 O O . ALA A 1 223 ? 7.413 -14.074 5.099 1.00 72.88 223 ALA A O 1
ATOM 1631 N N . THR A 1 224 ? 6.849 -12.119 4.158 1.00 71.69 224 THR A N 1
ATOM 1632 C CA . THR A 1 224 ? 7.582 -12.373 2.903 1.00 71.69 224 THR A CA 1
ATOM 1633 C C . THR A 1 224 ? 9.096 -12.209 3.025 1.00 71.69 224 THR A C 1
ATOM 1635 O O . THR A 1 224 ? 9.828 -12.799 2.233 1.00 71.69 224 THR A O 1
ATOM 1638 N N . GLU A 1 225 ? 9.564 -11.436 4.005 1.00 75.50 225 GLU A N 1
ATOM 1639 C CA . GLU A 1 225 ? 10.987 -11.160 4.246 1.00 75.50 225 GLU A CA 1
ATOM 1640 C C . GLU A 1 225 ? 11.635 -12.134 5.250 1.00 75.50 225 GLU A C 1
ATOM 1642 O O . GLU A 1 225 ? 12.809 -11.981 5.576 1.00 75.50 225 GLU A O 1
ATOM 1647 N N . ASP A 1 226 ? 10.889 -13.135 5.737 1.00 80.88 226 ASP A N 1
ATOM 1648 C CA . ASP A 1 226 ? 11.299 -14.037 6.830 1.00 80.88 226 ASP A CA 1
ATOM 1649 C C . ASP A 1 226 ? 11.709 -13.276 8.115 1.00 80.88 226 ASP A C 1
ATOM 1651 O O . ASP A 1 226 ? 12.456 -13.769 8.966 1.00 80.88 226 ASP A O 1
ATOM 1655 N N . ASP A 1 227 ? 11.188 -12.054 8.299 1.00 74.31 227 ASP A N 1
ATOM 1656 C CA . ASP A 1 227 ? 11.388 -11.270 9.515 1.00 74.31 227 ASP A CA 1
ATOM 1657 C C . ASP A 1 227 ? 10.421 -11.746 10.598 1.00 74.31 227 ASP A C 1
ATOM 1659 O O . ASP A 1 227 ? 9.337 -11.197 10.820 1.00 74.31 227 ASP A O 1
ATOM 1663 N N . ARG A 1 228 ? 10.844 -12.774 11.336 1.00 88.62 228 ARG A N 1
ATOM 1664 C CA . ARG A 1 228 ? 10.067 -13.319 12.455 1.00 88.62 228 ARG A CA 1
ATOM 1665 C C . ARG A 1 228 ? 9.715 -12.261 13.504 1.00 88.62 228 ARG A C 1
ATOM 1667 O O . ARG A 1 228 ? 8.658 -12.359 14.125 1.00 88.62 228 ARG A O 1
ATOM 1674 N N . LYS A 1 229 ? 10.606 -11.304 13.780 1.00 81.31 229 LYS A N 1
ATOM 1675 C CA . LYS A 1 229 ? 10.369 -10.312 14.838 1.00 81.31 229 LYS A CA 1
ATOM 1676 C C . LYS A 1 229 ? 9.361 -9.270 14.365 1.00 81.31 229 LYS A C 1
ATOM 1678 O O . LYS A 1 229 ? 8.443 -8.971 15.127 1.00 81.31 229 LYS A O 1
ATOM 1683 N N . GLY A 1 230 ? 9.524 -8.780 13.137 1.00 68.56 230 GLY A N 1
ATOM 1684 C CA . GLY A 1 230 ? 8.561 -7.909 12.472 1.00 68.56 230 GLY A CA 1
ATOM 1685 C C . GLY A 1 230 ? 7.193 -8.572 12.403 1.00 68.56 230 GLY A C 1
ATOM 1686 O O . GLY A 1 230 ? 6.238 -8.038 12.946 1.00 68.56 230 GLY A O 1
ATOM 1687 N N . LEU A 1 231 ? 7.108 -9.807 11.902 1.00 83.31 231 LEU A N 1
ATOM 1688 C CA . LEU A 1 231 ? 5.831 -10.509 11.761 1.00 83.31 231 LEU A CA 1
ATOM 1689 C C . LEU A 1 231 ? 5.078 -10.633 13.092 1.00 83.31 231 LEU A C 1
ATOM 1691 O O . LEU A 1 231 ? 3.861 -10.476 13.120 1.00 83.31 231 LEU A O 1
ATOM 1695 N N . ILE A 1 232 ? 5.780 -10.893 14.201 1.00 83.88 232 ILE A N 1
ATOM 1696 C CA . ILE A 1 232 ? 5.159 -10.938 15.534 1.00 83.88 232 ILE A CA 1
ATOM 1697 C C . ILE A 1 232 ? 4.625 -9.561 15.947 1.00 83.88 232 ILE A C 1
ATOM 1699 O O . ILE A 1 232 ? 3.517 -9.491 16.479 1.00 83.88 232 ILE A O 1
ATOM 1703 N N . ALA A 1 233 ? 5.402 -8.496 15.733 1.00 77.38 233 ALA A N 1
ATOM 1704 C CA . ALA A 1 233 ? 5.005 -7.134 16.081 1.00 77.38 233 ALA A CA 1
ATOM 1705 C C . ALA A 1 233 ? 3.796 -6.681 15.250 1.00 77.38 233 ALA A C 1
ATOM 1707 O O . ALA A 1 233 ? 2.752 -6.373 15.821 1.00 77.38 233 ALA A O 1
ATOM 1708 N N . GLU A 1 234 ? 3.886 -6.792 13.926 1.00 85.06 234 GLU A N 1
ATOM 1709 C CA . GLU A 1 234 ? 2.820 -6.358 13.022 1.00 85.06 234 GLU A CA 1
ATOM 1710 C C . GLU A 1 234 ? 1.548 -7.197 13.188 1.00 85.06 234 GLU A C 1
ATOM 1712 O O . GLU A 1 234 ? 0.436 -6.680 13.139 1.00 85.06 234 GLU A O 1
ATOM 1717 N N . SER A 1 235 ? 1.670 -8.497 13.482 1.00 87.19 235 SER A N 1
ATOM 1718 C CA . SER A 1 235 ? 0.495 -9.323 13.802 1.00 87.19 235 SER A CA 1
ATOM 1719 C C . SER A 1 235 ? -0.227 -8.840 15.065 1.00 87.19 235 SER A C 1
ATOM 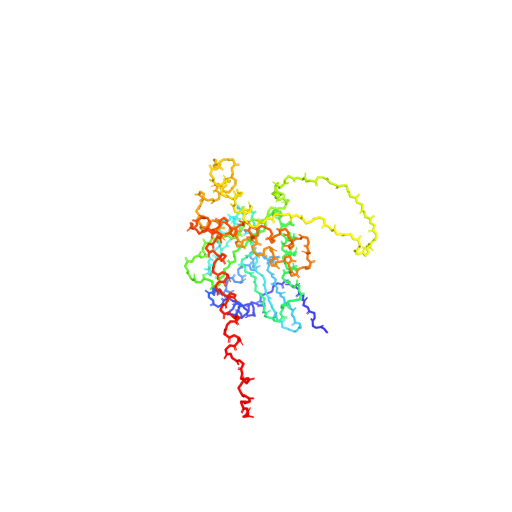1721 O O . SER A 1 235 ? -1.454 -8.933 15.143 1.00 87.19 235 SER A O 1
ATOM 1723 N N . ALA A 1 236 ? 0.504 -8.329 16.062 1.00 88.75 236 ALA A N 1
ATOM 1724 C CA . ALA A 1 236 ? -0.109 -7.760 17.260 1.00 88.75 236 ALA A CA 1
ATOM 1725 C C . ALA A 1 236 ? -0.854 -6.453 16.938 1.00 88.75 236 ALA A C 1
ATOM 1727 O O . ALA A 1 236 ? -1.981 -6.264 17.411 1.00 88.75 236 ALA A O 1
ATOM 1728 N N . ASP A 1 237 ? -0.275 -5.603 16.089 1.00 86.00 237 ASP A N 1
ATOM 1729 C CA . ASP A 1 237 ? -0.897 -4.350 15.655 1.00 86.00 237 ASP A CA 1
ATOM 1730 C C . ASP A 1 237 ? -2.123 -4.595 14.763 1.00 86.00 237 ASP A C 1
ATOM 1732 O O . ASP A 1 237 ? -3.162 -3.954 14.956 1.00 86.00 237 ASP A O 1
ATOM 1736 N N . VAL A 1 238 ? -2.087 -5.618 13.903 1.00 92.12 238 VAL A N 1
ATOM 1737 C CA . VAL A 1 238 ? -3.251 -6.112 13.148 1.00 92.12 238 VAL A CA 1
ATOM 1738 C C . VAL A 1 238 ? -4.400 -6.492 14.079 1.00 92.12 238 VAL A C 1
ATOM 1740 O O . VAL A 1 238 ? -5.527 -6.033 13.876 1.00 92.12 238 VAL A O 1
ATOM 1743 N N . LEU A 1 239 ? -4.144 -7.305 15.111 1.00 95.00 239 LEU A N 1
ATOM 1744 C CA . LEU A 1 239 ? -5.182 -7.723 16.063 1.00 95.00 239 LEU A CA 1
ATOM 1745 C C . LEU A 1 239 ? -5.763 -6.527 16.826 1.00 95.00 239 LEU A C 1
ATOM 1747 O O . LEU A 1 239 ? -6.982 -6.420 16.983 1.00 95.00 239 LEU A O 1
ATOM 1751 N N . PHE A 1 240 ? -4.908 -5.602 17.267 1.00 93.50 240 PHE A N 1
ATOM 1752 C CA . PHE A 1 240 ? -5.343 -4.385 17.946 1.00 93.50 240 PHE A CA 1
ATOM 1753 C C . PHE A 1 240 ? -6.215 -3.508 17.041 1.00 93.50 240 PHE A C 1
ATOM 1755 O O . PHE A 1 240 ? -7.321 -3.116 17.428 1.00 93.50 240 PHE A O 1
ATOM 1762 N N . HIS A 1 241 ? -5.753 -3.209 15.828 1.00 91.88 241 HIS A N 1
ATOM 1763 C CA . HIS A 1 241 ? -6.474 -2.334 14.912 1.00 91.88 241 HIS A CA 1
ATOM 1764 C C . HIS A 1 241 ? -7.759 -2.970 14.374 1.00 91.88 241 HIS A C 1
ATOM 1766 O O . HIS A 1 241 ? -8.738 -2.249 14.166 1.00 91.88 241 HIS A O 1
ATOM 1772 N N . LEU A 1 242 ? -7.814 -4.298 14.252 1.00 95.94 242 LEU A N 1
ATOM 1773 C CA . LEU A 1 242 ? -9.041 -5.024 13.932 1.00 95.94 242 LEU A CA 1
ATOM 1774 C C . LEU A 1 242 ? -10.117 -4.835 15.016 1.00 95.94 242 LEU A C 1
ATOM 1776 O O . LEU A 1 242 ? -11.249 -4.471 14.692 1.00 95.94 242 LEU A O 1
ATOM 1780 N N . LEU A 1 243 ? -9.756 -4.967 16.299 1.00 95.31 243 LEU A N 1
ATOM 1781 C CA . LEU A 1 243 ? -10.673 -4.695 17.417 1.00 95.31 243 LEU A CA 1
ATOM 1782 C C . LEU A 1 243 ? -11.152 -3.235 17.430 1.00 95.31 243 LEU A C 1
ATOM 1784 O O . LEU A 1 243 ? -12.322 -2.955 17.701 1.00 95.31 243 LEU A O 1
ATOM 1788 N N . VAL A 1 244 ? -10.272 -2.282 17.106 1.00 93.50 244 VAL A N 1
ATOM 1789 C CA . VAL A 1 244 ? -10.648 -0.862 16.996 1.00 93.50 244 VAL A CA 1
ATOM 1790 C C . VAL A 1 244 ? -11.646 -0.636 15.853 1.00 93.50 244 VAL A C 1
ATOM 1792 O O . VAL A 1 244 ? -12.589 0.139 16.025 1.00 93.50 244 VAL A O 1
ATOM 1795 N N . VAL A 1 245 ? -11.487 -1.314 14.711 1.00 94.69 245 VAL A N 1
ATOM 1796 C CA . VAL A 1 245 ? -12.440 -1.254 13.587 1.00 94.69 245 VAL A CA 1
ATOM 1797 C C . VAL A 1 245 ? -13.804 -1.809 13.982 1.00 94.69 245 VAL A C 1
ATOM 1799 O O . VAL A 1 245 ? -14.815 -1.155 13.715 1.00 94.69 245 VAL A O 1
ATOM 1802 N N . TRP A 1 246 ? -13.846 -2.978 14.628 1.00 97.31 246 TRP A N 1
ATOM 1803 C CA . TRP A 1 246 ? -15.098 -3.566 15.109 1.00 97.31 246 TRP A CA 1
ATOM 1804 C C . TRP A 1 246 ? -15.811 -2.623 16.062 1.00 97.31 246 TRP A C 1
ATOM 1806 O O . TRP A 1 246 ? -16.976 -2.288 15.844 1.00 97.31 246 TRP A O 1
ATOM 1816 N N . ARG A 1 247 ? -15.077 -2.047 17.015 1.00 94.62 247 ARG A N 1
ATOM 1817 C CA . ARG A 1 247 ? -15.652 -1.073 17.934 1.00 94.62 247 ARG A CA 1
ATOM 1818 C C . ARG A 1 247 ? -16.173 0.184 17.241 1.00 94.62 247 ARG A C 1
ATOM 1820 O O . ARG A 1 247 ? -17.246 0.664 17.595 1.00 94.62 247 ARG A O 1
ATOM 1827 N N . ALA A 1 248 ? -15.463 0.697 16.236 1.00 93.50 248 ALA A N 1
ATOM 1828 C CA . ALA A 1 248 ? -15.925 1.834 15.434 1.00 93.50 248 ALA A CA 1
ATOM 1829 C C . ALA A 1 248 ? -17.244 1.549 14.691 1.00 93.50 248 ALA A C 1
ATOM 1831 O O . ALA A 1 248 ? -17.939 2.479 14.281 1.00 93.50 248 ALA A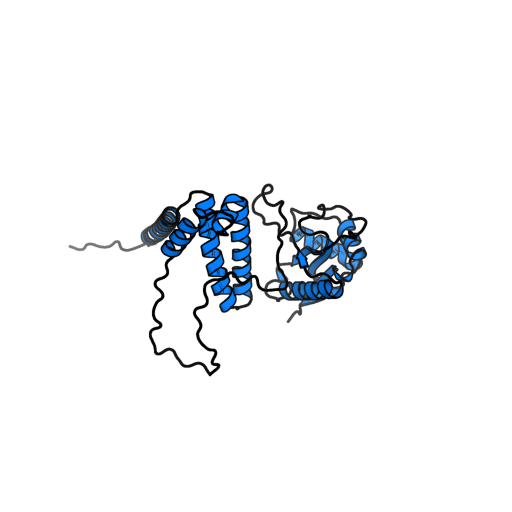 O 1
ATOM 1832 N N . ARG A 1 249 ? -17.572 0.267 14.490 1.00 94.75 249 ARG A N 1
ATOM 1833 C CA . ARG A 1 249 ? -18.797 -0.221 13.846 1.00 94.75 249 ARG A CA 1
ATOM 1834 C C . ARG A 1 249 ? -19.824 -0.788 14.827 1.00 94.75 249 ARG A C 1
ATOM 1836 O O . ARG A 1 249 ? -20.884 -1.203 14.375 1.00 94.75 249 ARG A O 1
ATOM 1843 N N . GLY A 1 250 ? -19.537 -0.775 16.129 1.00 95.06 250 GLY A N 1
ATOM 1844 C CA . GLY A 1 250 ? -20.413 -1.351 17.149 1.00 95.06 250 GLY A CA 1
ATOM 1845 C C . GLY A 1 250 ? -20.480 -2.880 17.128 1.00 95.06 250 GLY A C 1
ATOM 1846 O O . GLY A 1 250 ? -21.482 -3.420 17.569 1.00 95.06 250 GLY A O 1
ATOM 1847 N N . ILE A 1 251 ? -19.448 -3.549 16.609 1.00 97.06 251 ILE A N 1
ATOM 1848 C CA . ILE A 1 251 ? -19.314 -5.012 16.591 1.00 97.06 251 ILE A CA 1
ATOM 1849 C C . ILE A 1 251 ? -18.457 -5.432 17.792 1.00 97.06 251 ILE A C 1
ATOM 1851 O O . ILE A 1 251 ? -17.398 -4.833 18.019 1.00 97.06 251 ILE A O 1
ATOM 1855 N N . SER A 1 252 ? -18.895 -6.437 18.549 1.00 95.12 252 SER A N 1
ATOM 1856 C CA . SER A 1 252 ? -18.132 -7.010 19.666 1.00 95.12 252 SER A CA 1
ATOM 1857 C C . SER A 1 252 ? -17.240 -8.176 19.232 1.00 95.12 252 SER A C 1
ATOM 1859 O O . SER A 1 252 ? -17.476 -8.826 18.207 1.00 95.12 252 SER A O 1
ATOM 1861 N N . LEU A 1 253 ? -16.211 -8.474 20.030 1.00 96.06 253 LEU A N 1
ATOM 1862 C CA . LEU A 1 253 ? -15.410 -9.684 19.858 1.00 96.06 253 LEU A CA 1
ATOM 1863 C C . LEU A 1 253 ? -16.288 -10.941 19.937 1.00 96.06 253 LEU A C 1
ATOM 1865 O O . LEU A 1 253 ? -16.123 -11.834 19.111 1.00 96.06 253 LEU A O 1
ATOM 1869 N N . ASP A 1 254 ? -17.245 -10.990 20.867 1.00 96.38 254 ASP A N 1
ATOM 1870 C CA . ASP A 1 254 ? -18.157 -12.128 21.039 1.00 96.38 254 ASP A CA 1
ATOM 1871 C C . ASP A 1 254 ? -18.963 -12.429 19.769 1.00 96.38 254 ASP A C 1
ATOM 1873 O O . ASP A 1 254 ? -19.098 -13.592 19.390 1.00 96.38 254 ASP A O 1
ATOM 1877 N N . GLU A 1 255 ? -19.450 -11.401 19.064 1.00 97.06 255 GLU A N 1
ATOM 1878 C CA . GLU A 1 255 ? -20.161 -11.578 17.790 1.00 97.06 255 GLU A CA 1
ATOM 1879 C C . GLU A 1 255 ? -19.270 -12.242 16.729 1.00 97.06 255 GLU A C 1
ATOM 1881 O O . GLU A 1 255 ? -19.708 -13.140 16.003 1.00 97.06 255 GLU A O 1
ATOM 1886 N N . VAL A 1 256 ? -17.998 -11.841 16.652 1.00 96.12 256 VAL A N 1
ATOM 1887 C CA . VAL A 1 256 ? -17.041 -12.424 15.702 1.00 96.12 256 VAL A CA 1
ATOM 1888 C C . VAL A 1 256 ? -16.638 -13.839 16.115 1.00 96.12 256 VAL A C 1
ATOM 1890 O O . VAL A 1 256 ? -16.544 -14.723 15.260 1.00 96.12 256 VAL A O 1
ATOM 1893 N N . MET A 1 257 ? -16.433 -14.084 17.409 1.00 94.25 257 MET A N 1
ATOM 1894 C CA . MET A 1 257 ? -16.114 -15.414 17.931 1.00 94.25 257 MET A CA 1
ATOM 1895 C C . MET A 1 257 ? -17.269 -16.395 17.712 1.00 94.25 257 MET A C 1
ATOM 1897 O O . MET A 1 257 ? -17.021 -17.526 17.290 1.00 94.25 257 MET A O 1
ATOM 1901 N N . ALA A 1 258 ? -18.517 -15.955 17.892 1.00 93.19 258 ALA A N 1
ATOM 1902 C CA . ALA A 1 258 ? -19.703 -16.748 17.576 1.00 93.19 258 ALA A CA 1
ATOM 1903 C C . ALA A 1 258 ? -19.767 -17.109 16.081 1.00 93.19 258 ALA A C 1
ATOM 1905 O O . ALA A 1 258 ? -20.089 -18.244 15.722 1.00 93.19 258 ALA A O 1
ATOM 1906 N N . GLU A 1 259 ? -19.402 -16.184 15.187 1.00 93.25 259 GLU A N 1
ATOM 1907 C CA . GLU A 1 259 ? -19.318 -16.478 13.751 1.00 93.25 259 GLU A CA 1
ATOM 1908 C C . GLU A 1 259 ? -18.195 -17.479 13.424 1.00 93.25 259 GLU A C 1
ATOM 1910 O O . GLU A 1 259 ? -18.387 -18.379 12.597 1.00 93.25 259 GLU A O 1
ATOM 1915 N N . LEU A 1 260 ? -17.033 -17.377 14.078 1.00 88.81 260 LEU A N 1
ATOM 1916 C CA . LEU A 1 260 ? -15.940 -18.346 13.926 1.00 88.81 260 LEU A CA 1
ATOM 1917 C C . LEU A 1 260 ? -16.339 -19.742 14.431 1.00 88.81 260 LEU A C 1
ATOM 1919 O O . LEU A 1 260 ? -16.081 -20.739 13.746 1.00 88.81 260 LEU A O 1
ATOM 1923 N N . GLU A 1 261 ? -17.009 -19.825 15.581 1.00 88.38 261 GLU A N 1
ATOM 1924 C CA . GLU A 1 261 ? -17.547 -21.075 16.128 1.00 88.38 261 GLU A CA 1
ATOM 1925 C C . GLU A 1 261 ? -18.573 -21.694 15.175 1.00 88.38 261 GLU A C 1
ATOM 1927 O O . GLU A 1 261 ? -18.486 -22.885 14.853 1.00 88.38 261 GLU A O 1
ATOM 1932 N N . ARG A 1 262 ? -19.495 -20.884 14.641 1.00 89.75 262 ARG A N 1
ATOM 1933 C CA . ARG A 1 262 ? -20.497 -21.330 13.667 1.00 89.75 262 ARG A CA 1
ATOM 1934 C C . ARG A 1 262 ? -19.843 -21.931 12.420 1.00 89.75 262 ARG A C 1
ATOM 1936 O O . ARG A 1 262 ? -20.258 -23.002 11.973 1.00 89.75 262 ARG A O 1
ATOM 1943 N N . ARG A 1 263 ? -18.813 -21.281 11.860 1.00 83.25 263 ARG A N 1
ATOM 1944 C CA . ARG A 1 263 ? -18.08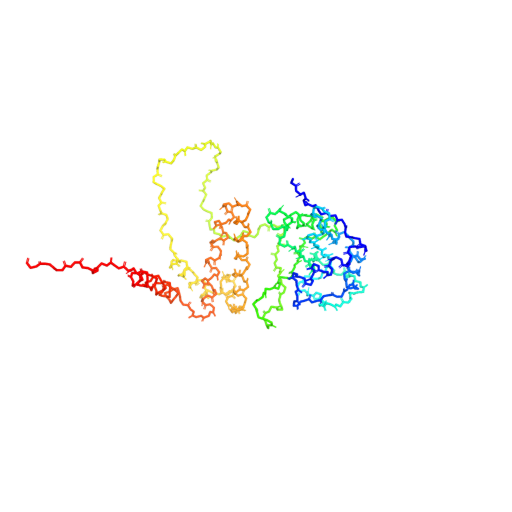4 -21.778 10.671 1.00 83.25 263 ARG A CA 1
ATOM 1945 C C . ARG A 1 263 ? -17.326 -23.072 10.945 1.00 83.25 263 ARG A C 1
ATOM 1947 O O . ARG A 1 263 ? -17.339 -23.972 10.108 1.00 83.25 263 ARG A O 1
ATOM 1954 N N . THR A 1 264 ? -16.709 -23.171 12.116 1.00 79.69 264 THR A N 1
ATOM 1955 C CA . THR A 1 264 ? -15.910 -24.341 12.509 1.00 79.69 264 THR A CA 1
ATOM 1956 C C . THR A 1 264 ? -16.795 -25.538 12.876 1.00 79.69 264 THR A C 1
ATOM 1958 O O . THR A 1 264 ? -16.448 -26.686 12.606 1.00 79.69 264 THR A O 1
ATOM 1961 N N . SER A 1 265 ? -17.986 -25.287 13.422 1.00 74.25 265 SER A N 1
ATOM 1962 C CA . SER A 1 265 ? -18.969 -26.330 13.738 1.00 74.25 265 SER A CA 1
ATOM 1963 C C . SER A 1 265 ? -19.636 -26.908 12.483 1.00 74.25 265 SER A C 1
ATOM 1965 O O . SER A 1 265 ? -19.919 -28.107 12.421 1.00 74.25 265 SER A O 1
ATOM 1967 N N . GLN A 1 266 ? -19.856 -26.082 11.451 1.00 59.81 266 GLN A N 1
ATOM 1968 C CA . GLN A 1 266 ? -20.473 -26.515 10.191 1.00 59.81 266 GLN A CA 1
ATOM 1969 C C . GLN A 1 266 ? -19.536 -27.353 9.309 1.00 59.81 266 GLN A C 1
ATOM 1971 O O . GLN A 1 266 ? -19.994 -28.334 8.715 1.00 59.81 266 GLN A O 1
ATOM 1976 N N . SER A 1 267 ? -18.236 -27.043 9.253 1.00 56.28 267 SER A N 1
ATOM 1977 C CA . SER A 1 267 ? -17.268 -27.849 8.490 1.00 56.28 267 SER A CA 1
ATOM 1978 C C . SER A 1 267 ? -17.143 -29.274 9.044 1.00 56.28 267 SER A C 1
ATOM 1980 O O . SER A 1 267 ? -17.140 -30.228 8.269 1.00 56.28 267 SER A O 1
ATOM 1982 N N . GLY A 1 268 ? -17.186 -29.450 10.371 1.00 54.69 268 GLY A N 1
ATOM 1983 C CA . GLY A 1 268 ? -17.117 -30.773 11.003 1.00 54.69 268 GLY A CA 1
ATOM 1984 C C . GLY A 1 268 ? -18.353 -31.667 10.796 1.00 54.69 268 GLY A C 1
ATOM 1985 O O . GLY A 1 268 ? -18.250 -32.891 10.902 1.00 54.69 268 GLY A O 1
ATOM 1986 N N . HIS A 1 269 ? -19.527 -31.091 10.507 1.00 53.22 269 HIS A N 1
ATOM 1987 C CA . HIS A 1 269 ? -20.763 -31.853 10.249 1.00 53.22 269 HIS A CA 1
ATOM 1988 C C . HIS A 1 269 ? -20.949 -32.165 8.756 1.00 53.22 269 HIS A C 1
ATOM 1990 O O . HIS A 1 269 ? -21.347 -33.282 8.417 1.00 53.22 269 HIS A O 1
ATOM 1996 N N . ALA A 1 270 ? -20.580 -31.242 7.860 1.00 53.84 270 ALA A N 1
ATOM 1997 C CA . ALA A 1 270 ? -20.581 -31.482 6.414 1.00 53.84 270 ALA A CA 1
ATOM 1998 C C . ALA A 1 270 ? -19.537 -32.539 5.989 1.00 53.84 270 ALA A C 1
ATOM 2000 O O . ALA A 1 270 ? -19.804 -33.355 5.106 1.00 53.84 270 ALA A O 1
ATOM 2001 N N . GLU A 1 271 ? -18.383 -32.591 6.664 1.00 50.72 271 GLU A N 1
ATOM 2002 C CA . GLU A 1 271 ? -17.324 -33.588 6.436 1.00 50.72 271 GLU A CA 1
ATOM 2003 C C . GLU A 1 271 ? -17.682 -34.991 6.978 1.00 50.72 271 GLU A C 1
ATOM 2005 O O . GLU A 1 271 ? -17.282 -36.011 6.418 1.00 50.72 271 GLU A O 1
ATOM 2010 N N . LYS A 1 272 ? -18.507 -35.077 8.035 1.00 53.66 272 LYS A N 1
ATOM 2011 C CA . LYS A 1 272 ? -19.061 -36.356 8.526 1.00 53.66 272 LYS A CA 1
ATOM 2012 C C . LYS A 1 272 ? -20.204 -36.883 7.657 1.00 53.66 272 LYS A C 1
ATOM 2014 O O . LYS A 1 272 ? -20.311 -38.094 7.489 1.00 53.66 272 LYS A O 1
ATOM 2019 N N . ALA A 1 273 ? -21.028 -36.000 7.092 1.00 52.59 273 ALA A N 1
ATOM 2020 C CA . ALA A 1 273 ? -22.148 -36.373 6.224 1.00 52.59 273 ALA A CA 1
ATOM 2021 C C . ALA A 1 273 ? -21.720 -36.817 4.810 1.00 52.59 273 ALA A C 1
ATOM 2023 O O . ALA A 1 273 ? -22.503 -37.443 4.101 1.00 52.59 273 ALA A O 1
ATOM 2024 N N . SER A 1 274 ? -20.485 -36.518 4.399 1.00 48.28 274 SER A N 1
ATOM 2025 C CA . SER A 1 274 ? -19.944 -36.843 3.071 1.00 48.28 274 SER A CA 1
ATOM 2026 C C . SER A 1 274 ? -19.107 -38.129 3.028 1.00 48.28 274 SER A C 1
ATOM 2028 O O . SER A 1 274 ? -18.605 -38.484 1.963 1.00 48.28 274 SER A O 1
ATOM 2030 N N . ARG A 1 275 ? -18.985 -38.877 4.138 1.00 50.72 275 ARG A N 1
ATOM 2031 C CA . ARG A 1 275 ? -18.356 -40.211 4.136 1.00 50.72 275 ARG A CA 1
ATOM 2032 C C . ARG A 1 275 ? -19.335 -41.275 3.619 1.00 50.72 275 ARG A C 1
ATOM 2034 O O . ARG A 1 275 ? -20.328 -41.542 4.297 1.00 50.72 275 ARG A O 1
ATOM 2041 N N . PRO A 1 276 ? -19.060 -41.952 2.489 1.00 50.75 276 PRO A N 1
ATOM 2042 C CA . PRO A 1 276 ? -19.800 -43.146 2.113 1.00 50.75 276 PRO A CA 1
ATOM 2043 C C . PRO A 1 276 ? -19.286 -44.332 2.942 1.00 50.75 276 PRO A C 1
ATOM 2045 O O . PRO A 1 276 ? -18.101 -44.652 2.895 1.00 50.75 276 PRO A O 1
ATOM 2048 N N . GLY A 1 277 ? -20.188 -45.007 3.657 1.00 54.50 277 GLY A N 1
ATOM 2049 C CA . GLY A 1 277 ? -19.983 -46.389 4.105 1.00 54.50 277 GLY A CA 1
ATOM 2050 C C . GLY A 1 277 ? -19.644 -46.588 5.583 1.00 54.50 277 GLY A C 1
ATOM 2051 O O . GLY A 1 277 ? -18.489 -46.771 5.947 1.00 54.50 277 GLY A O 1
ATOM 2052 N N . ALA A 1 278 ? -20.684 -46.681 6.414 1.00 42.44 278 ALA A N 1
ATOM 2053 C CA . ALA A 1 278 ? -20.718 -47.605 7.553 1.00 42.44 278 ALA A CA 1
ATOM 2054 C C . ALA A 1 278 ? -22.166 -48.066 7.834 1.00 42.44 278 ALA A C 1
ATOM 2056 O O . ALA A 1 278 ? -22.648 -48.046 8.961 1.00 42.44 278 ALA A O 1
ATOM 2057 N N . SER A 1 279 ? -22.881 -48.459 6.780 1.00 46.81 279 SER A N 1
ATOM 2058 C CA . SER A 1 279 ? -23.967 -49.444 6.839 1.00 46.81 279 SER A CA 1
ATOM 2059 C C . SER A 1 279 ? -23.518 -50.621 5.963 1.00 46.81 279 SER A C 1
ATOM 2061 O O . SER A 1 279 ? -23.088 -50.399 4.837 1.00 46.81 279 SER A O 1
ATOM 2063 N N . GLY A 1 280 ? -23.497 -51.888 6.372 1.00 39.97 280 GLY A N 1
ATOM 2064 C CA . GLY A 1 280 ? -23.864 -52.568 7.619 1.00 39.97 280 GLY A CA 1
ATOM 2065 C C . GLY A 1 280 ? -23.038 -53.876 7.717 1.00 39.97 280 GLY A C 1
ATOM 2066 O O . GLY A 1 280 ? -21.851 -53.799 7.405 1.00 39.97 280 GLY A O 1
ATOM 2067 N N . PRO A 1 281 ? -23.587 -55.069 8.055 1.00 48.19 281 PRO A N 1
ATOM 2068 C CA . PRO A 1 281 ? -24.990 -55.399 8.308 1.00 48.19 281 PRO A CA 1
ATOM 2069 C C . PRO A 1 281 ? -25.261 -56.065 9.672 1.00 48.19 281 PRO A C 1
ATOM 2071 O O . PRO A 1 281 ? -24.382 -56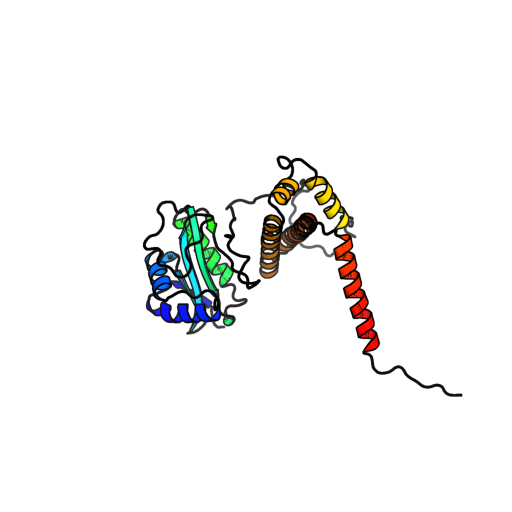.598 10.344 1.00 48.19 281 PRO A O 1
ATOM 2074 N N . SER A 1 282 ? -26.544 -56.067 10.029 1.00 47.84 282 SER A N 1
ATOM 2075 C CA . SER A 1 282 ? -27.153 -57.017 10.954 1.00 47.84 282 SER A CA 1
ATOM 2076 C C . SER A 1 282 ? -27.000 -58.449 10.440 1.00 47.84 282 SER A C 1
ATOM 2078 O O . SER A 1 282 ? -27.346 -58.718 9.287 1.00 47.84 282 SER A O 1
ATOM 2080 N N . THR A 1 283 ? -26.626 -59.377 11.312 1.00 40.88 283 THR A N 1
ATOM 2081 C CA . THR A 1 283 ? -26.974 -60.792 11.154 1.00 40.88 283 THR A CA 1
ATOM 2082 C C . THR A 1 283 ? -27.475 -61.341 12.479 1.00 40.88 283 THR A C 1
ATOM 2084 O O . THR A 1 283 ? -26.977 -60.968 13.540 1.00 40.88 283 THR A O 1
ATOM 2087 N N . SER A 1 284 ? -28.517 -62.150 12.319 1.00 47.66 284 SER A N 1
ATOM 2088 C CA . SER A 1 284 ? -29.364 -62.864 13.271 1.00 47.66 284 SER A CA 1
ATOM 2089 C C . SER A 1 284 ? -28.642 -63.697 14.320 1.00 47.66 284 SER A C 1
ATOM 2091 O O . SER A 1 284 ? -27.499 -64.128 14.056 1.00 47.66 284 SER A O 1
#

Foldseek 3Di:
DFAKDKDFDDLVCLVVQQVLCCVFPVPQHADSVQLVQLCVQCRLQWIFIDTHNGTFWIWGKAFADPWDQDDGRDHPVHHDPPGQETETNDTGGHPVCPPNCVVVVSVVSSCVVCVVVPHQFYWYQDDDPPDDPQGPTTDDDDGPPDPPPDDDDPDDDDDDDDDDDDDDDDPDDPDDLVNLLVVLVVQLVDDLVVHVLVVQLVVALSSLVVQLVVLVVQLVVCVSVVVPVSNVVSVVSNSNSVSSNCVSVVHDPVNVVVVVVVVVVVVVVVVVVPDPDDDDDDDD

Sequence (284 aa):
MTSSAWRAMTAADLAAVSRIAAVVHPDFPEDDAVFAERRELCPNGCRVLVHGDDLAGYVVSHPWMAGCCPPLNALLGAL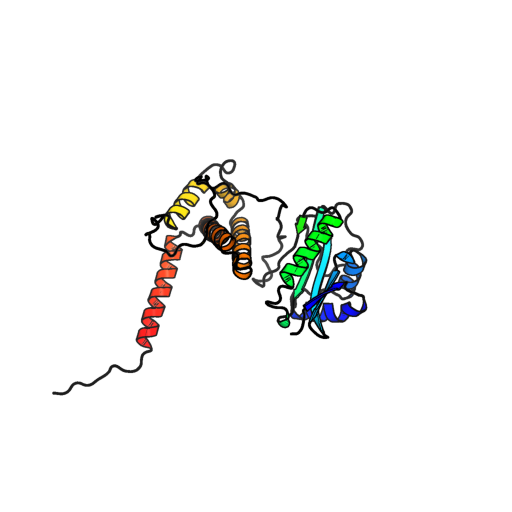PDTADTFYIHDLALLPVARGSGAASAIVDHLRATARDAGFHRLGLVAVSRLSHAAVRQPFCHRDIAPIICIMPRLSGPAGGGPHPSPKGSVPMSHFSLADLEAIVARRASAPASESYTAASLGKGAAYCARKFGEEAIEAIIAATEDDRKGLIAESADVLFHLLVVWRARGISLDEVMAELERRTSQSGHAEKASRPGASGPSTS